Protein AF-A0A3D5VF30-F1 (afdb_monomer_lite)

Radius of gyration: 18.15 Å; chains: 1; bounding box: 42×35×54 Å

pLDDT: mean 94.74, std 5.08, range [70.25, 98.62]

Sequence (202 aa):
PMLSLDNAFSPGELRAFDQRLRRLLDTDPAYVVELKIDGLAVAVEYEDGVFVRGATRGDGRVGEDITANLRTIKAMPLRLPQPVSIRVRGEAFMPRQAFEALNQTREEQGQALFANPRNAAAGSLRQLDPKIAASRRLDLFVYTLEEAREHGRSHWQAMDWLESLGFKVNPLRRRFEDIEAIIQYIEDWRFKRQELPYATDG

Structure (mmCIF, N/CA/C/O backbone):
data_AF-A0A3D5VF30-F1
#
_entry.id   AF-A0A3D5VF30-F1
#
loop_
_atom_site.group_PDB
_atom_site.id
_atom_site.type_symbol
_atom_site.label_atom_id
_atom_site.label_alt_id
_atom_site.label_comp_id
_atom_site.label_asym_id
_atom_site.label_entity_id
_atom_site.label_seq_id
_atom_site.pdbx_PDB_ins_code
_atom_site.Cartn_x
_atom_site.Cartn_y
_atom_site.Cartn_z
_atom_site.occupancy
_atom_site.B_iso_or_equiv
_atom_site.auth_seq_id
_atom_site.auth_comp_id
_atom_site.auth_asym_id
_atom_site.auth_atom_id
_atom_site.pdbx_PDB_model_num
ATOM 1 N N . PRO A 1 1 ? 6.909 -16.479 -0.167 1.00 71.56 1 PRO A N 1
ATOM 2 C CA . PRO A 1 1 ? 7.537 -15.556 0.817 1.00 71.56 1 PRO A CA 1
ATOM 3 C C . PRO A 1 1 ? 7.246 -14.089 0.450 1.00 71.56 1 PRO A C 1
ATOM 5 O O . PRO A 1 1 ? 7.164 -13.766 -0.736 1.00 71.56 1 PRO A O 1
ATOM 8 N N . MET A 1 2 ? 7.086 -13.220 1.451 1.00 76.62 2 MET A N 1
ATOM 9 C CA . MET A 1 2 ? 7.023 -11.761 1.309 1.00 76.62 2 MET A CA 1
ATOM 10 C C . MET A 1 2 ? 8.434 -11.166 1.396 1.00 76.62 2 MET A C 1
ATOM 12 O O . MET A 1 2 ? 8.959 -10.916 2.485 1.00 76.62 2 MET A O 1
ATOM 16 N N . LEU A 1 3 ? 9.053 -10.982 0.228 1.00 82.81 3 LEU A N 1
ATOM 17 C CA . LEU A 1 3 ? 10.407 -10.445 0.085 1.00 82.81 3 LEU A CA 1
ATOM 18 C C . LEU A 1 3 ? 10.445 -8.940 0.388 1.00 82.81 3 LEU A C 1
ATOM 20 O O . LEU A 1 3 ? 9.455 -8.236 0.197 1.00 82.81 3 LEU A O 1
ATOM 24 N N . SER A 1 4 ? 11.593 -8.456 0.862 1.00 84.62 4 SER A N 1
ATOM 25 C CA . SER A 1 4 ? 11.911 -7.025 0.844 1.00 84.62 4 SER A CA 1
ATOM 26 C C . SER A 1 4 ? 12.419 -6.605 -0.532 1.00 84.62 4 SER A C 1
ATOM 28 O O . SER A 1 4 ? 12.885 -7.440 -1.305 1.00 84.62 4 SER A O 1
ATOM 30 N N . LEU A 1 5 ? 12.354 -5.304 -0.802 1.00 91.06 5 LEU A N 1
ATOM 31 C CA . LEU A 1 5 ? 13.017 -4.682 -1.942 1.00 91.06 5 LEU A CA 1
ATOM 32 C C . LEU A 1 5 ? 14.441 -4.270 -1.553 1.00 91.06 5 LEU A C 1
ATOM 34 O O . LEU A 1 5 ? 14.676 -3.875 -0.408 1.00 91.06 5 LEU A O 1
ATOM 38 N N . ASP A 1 6 ? 15.361 -4.348 -2.512 1.00 93.88 6 ASP A N 1
ATOM 39 C CA . ASP A 1 6 ? 16.653 -3.671 -2.411 1.00 93.88 6 ASP A CA 1
ATOM 40 C C . ASP A 1 6 ? 16.446 -2.154 -2.509 1.00 93.88 6 ASP A C 1
ATOM 42 O O . ASP A 1 6 ? 15.510 -1.681 -3.157 1.00 93.88 6 ASP A O 1
ATOM 46 N N . ASN A 1 7 ? 17.330 -1.385 -1.873 1.00 94.94 7 ASN A N 1
ATOM 47 C CA . ASN A 1 7 ? 17.248 0.073 -1.859 1.00 94.94 7 ASN A CA 1
ATOM 48 C C . ASN A 1 7 ? 18.224 0.692 -2.865 1.00 94.94 7 ASN A C 1
ATOM 50 O O . ASN A 1 7 ? 19.313 0.163 -3.084 1.00 94.94 7 ASN A O 1
ATOM 54 N N . ALA A 1 8 ? 17.847 1.850 -3.405 1.00 95.69 8 ALA A N 1
ATOM 55 C CA . ALA A 1 8 ? 18.733 2.746 -4.135 1.00 95.69 8 ALA A CA 1
ATOM 56 C C . ALA A 1 8 ? 18.612 4.159 -3.546 1.00 95.69 8 ALA A C 1
ATOM 58 O O . ALA A 1 8 ? 17.506 4.662 -3.357 1.00 95.69 8 ALA A O 1
ATOM 59 N N . PHE A 1 9 ? 19.743 4.796 -3.258 1.00 94.38 9 PHE A N 1
ATOM 60 C CA . PHE A 1 9 ? 19.834 6.112 -2.618 1.00 94.38 9 PHE A CA 1
ATOM 61 C C . PHE A 1 9 ? 20.450 7.177 -3.527 1.00 94.38 9 PHE A C 1
ATOM 63 O O . PHE A 1 9 ? 20.598 8.330 -3.122 1.00 94.38 9 PHE A O 1
ATOM 70 N N . SER A 1 10 ? 20.829 6.810 -4.753 1.00 96.50 10 SER A N 1
ATOM 71 C CA . SER A 1 10 ? 21.374 7.748 -5.728 1.00 96.50 10 SER A CA 1
ATOM 72 C C . SER A 1 10 ? 20.907 7.449 -7.157 1.00 96.50 10 SER A C 1
ATOM 74 O O . SER A 1 10 ? 20.651 6.290 -7.501 1.00 96.50 10 SER A O 1
ATOM 76 N N . PRO A 1 11 ? 20.887 8.464 -8.043 1.00 97.25 11 PRO A N 1
ATOM 77 C CA . PRO A 1 11 ? 20.650 8.256 -9.471 1.00 97.25 11 PRO A CA 1
ATOM 78 C C . PRO A 1 11 ? 21.620 7.248 -10.106 1.00 97.25 11 PRO A C 1
ATOM 80 O O . PRO A 1 11 ? 21.251 6.514 -11.018 1.00 97.25 11 PRO A O 1
ATOM 83 N N . GLY A 1 12 ? 22.868 7.188 -9.626 1.00 98.19 12 GLY A N 1
ATOM 84 C CA . GLY A 1 12 ? 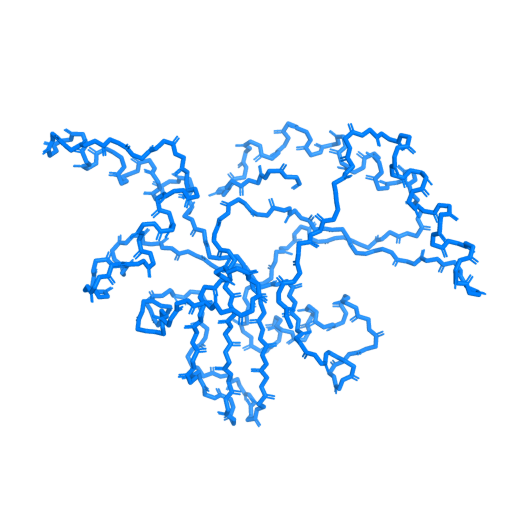23.864 6.226 -10.106 1.00 98.19 12 GLY A CA 1
ATOM 85 C C . GLY A 1 12 ? 23.475 4.774 -9.816 1.00 98.19 12 GLY A C 1
ATOM 86 O O . GLY A 1 12 ? 23.616 3.917 -10.686 1.00 98.19 12 GLY A O 1
ATOM 87 N N . GLU A 1 13 ? 22.924 4.504 -8.632 1.00 97.94 13 GLU A N 1
ATOM 88 C CA . GLU A 1 13 ? 22.439 3.170 -8.259 1.00 97.94 13 GLU A CA 1
ATOM 89 C C . GLU A 1 13 ? 21.212 2.750 -9.081 1.00 97.94 13 GLU A C 1
ATOM 91 O O . GLU A 1 13 ? 21.134 1.594 -9.502 1.00 97.94 13 GLU A O 1
ATOM 96 N N . LEU A 1 14 ? 20.304 3.686 -9.388 1.00 97.31 14 LEU A N 1
ATOM 97 C CA . LEU A 1 14 ? 19.157 3.440 -10.274 1.00 97.31 14 LEU A CA 1
ATOM 98 C C . LEU A 1 14 ? 19.591 3.126 -11.711 1.00 97.31 14 LEU A C 1
ATOM 100 O O . LEU A 1 14 ? 19.112 2.158 -12.300 1.00 97.31 14 LEU A O 1
ATOM 104 N N . ARG A 1 15 ? 20.561 3.870 -12.257 1.00 97.94 15 ARG A N 1
ATOM 105 C CA . ARG A 1 15 ? 21.154 3.554 -13.570 1.00 97.94 15 ARG A CA 1
ATOM 106 C C . ARG A 1 15 ? 21.835 2.191 -13.566 1.00 97.94 15 ARG A C 1
ATOM 108 O O . ARG A 1 15 ? 21.687 1.425 -14.512 1.00 97.94 15 ARG A O 1
ATOM 115 N N . ALA A 1 16 ? 22.558 1.857 -12.498 1.00 97.69 16 ALA A N 1
ATOM 116 C CA . ALA A 1 16 ? 23.181 0.545 -12.366 1.00 97.69 16 ALA A CA 1
ATOM 117 C C . ALA A 1 16 ? 22.134 -0.580 -12.296 1.00 97.69 16 ALA A C 1
ATOM 119 O O . ALA A 1 16 ? 22.378 -1.669 -12.813 1.00 97.69 16 ALA A O 1
ATOM 120 N N . PHE A 1 17 ? 20.980 -0.342 -11.667 1.00 96.88 17 PHE A N 1
ATOM 121 C CA . PHE A 1 17 ? 19.848 -1.269 -11.667 1.00 96.88 17 PHE A CA 1
ATOM 122 C C . PHE A 1 17 ? 19.273 -1.480 -13.077 1.00 96.88 17 PHE A C 1
ATOM 124 O O . PHE A 1 17 ? 19.190 -2.630 -13.511 1.00 96.88 17 PHE A O 1
ATOM 131 N N . ASP A 1 18 ? 18.984 -0.408 -13.822 1.00 96.94 18 ASP A N 1
ATOM 132 C CA . ASP A 1 18 ? 18.514 -0.488 -15.217 1.00 96.94 18 ASP A CA 1
ATOM 133 C C . ASP A 1 18 ? 19.517 -1.230 -16.119 1.00 96.94 18 ASP A C 1
ATOM 135 O O . ASP A 1 18 ? 19.147 -2.156 -16.842 1.00 96.94 18 ASP A O 1
ATOM 139 N N . GLN A 1 19 ? 20.814 -0.931 -15.990 1.00 96.00 19 GLN A N 1
ATOM 140 C CA . GLN A 1 19 ? 21.867 -1.630 -16.733 1.00 96.00 19 GLN A CA 1
ATOM 141 C C . GLN A 1 19 ? 21.923 -3.129 -16.422 1.00 96.00 19 GLN A C 1
ATOM 143 O O . GLN A 1 19 ? 22.185 -3.929 -17.321 1.00 96.00 19 GLN A O 1
ATOM 148 N N . ARG A 1 20 ? 21.699 -3.536 -15.162 1.00 96.06 20 ARG A N 1
ATOM 149 C CA . ARG A 1 20 ? 21.617 -4.963 -14.811 1.00 96.06 20 ARG A CA 1
ATOM 150 C C . ARG A 1 20 ? 20.414 -5.617 -15.482 1.00 96.06 20 ARG A C 1
ATOM 152 O O . ARG A 1 20 ? 20.574 -6.695 -16.041 1.00 96.06 20 ARG A O 1
ATOM 159 N N . LEU A 1 21 ? 19.249 -4.970 -15.472 1.00 95.44 21 LEU A N 1
ATOM 160 C CA . LEU A 1 21 ? 18.045 -5.505 -16.111 1.00 95.44 21 LEU A CA 1
ATOM 161 C C . LEU A 1 21 ? 18.208 -5.654 -17.623 1.00 95.44 21 LEU A C 1
ATOM 163 O O . LEU A 1 21 ? 17.938 -6.730 -18.144 1.00 95.44 21 LEU A O 1
ATOM 167 N N . ARG A 1 22 ? 18.736 -4.642 -18.319 1.00 94.44 22 ARG A N 1
ATOM 168 C CA . ARG A 1 22 ? 18.977 -4.702 -19.774 1.00 94.44 22 ARG A CA 1
ATOM 169 C C . ARG A 1 22 ? 19.960 -5.795 -20.198 1.00 94.44 22 ARG A C 1
ATOM 171 O O . ARG A 1 22 ? 19.922 -6.234 -21.335 1.00 94.44 22 ARG A O 1
ATOM 178 N N . ARG A 1 23 ? 20.856 -6.233 -19.307 1.00 94.88 23 ARG A N 1
ATOM 179 C CA . ARG A 1 23 ? 21.754 -7.376 -19.566 1.00 94.88 23 ARG A CA 1
ATOM 180 C C . ARG A 1 23 ? 21.086 -8.729 -19.334 1.00 94.88 23 ARG A C 1
ATOM 182 O O . ARG A 1 23 ? 21.560 -9.725 -19.864 1.00 94.88 23 ARG A O 1
ATOM 189 N N . LEU A 1 24 ? 20.064 -8.772 -18.480 1.00 95.69 24 LEU A N 1
ATOM 190 C CA . LEU A 1 24 ? 19.344 -9.992 -18.106 1.00 95.69 24 LEU A CA 1
ATOM 191 C C . LEU A 1 24 ? 18.120 -10.250 -18.988 1.00 95.69 24 LEU A C 1
ATOM 193 O O . LEU A 1 24 ? 17.640 -11.379 -19.037 1.00 95.69 24 LEU A O 1
ATOM 197 N N . LEU A 1 25 ? 17.590 -9.207 -19.623 1.00 93.38 25 LEU A N 1
ATOM 198 C CA . LEU A 1 25 ? 16.411 -9.259 -20.473 1.00 93.38 25 LEU A CA 1
ATOM 199 C C . LEU A 1 25 ? 16.820 -9.166 -21.942 1.00 93.38 25 LEU A C 1
ATOM 201 O O . LEU A 1 25 ? 17.646 -8.337 -22.306 1.00 93.38 25 LEU A O 1
ATOM 205 N N . ASP A 1 26 ? 16.161 -9.947 -22.794 1.00 90.81 26 ASP A N 1
ATOM 206 C CA . ASP A 1 26 ? 16.323 -9.874 -24.255 1.00 90.81 26 ASP A CA 1
ATOM 207 C C . ASP A 1 26 ? 15.567 -8.684 -24.885 1.00 90.81 26 ASP A C 1
ATOM 209 O O . ASP A 1 26 ? 15.537 -8.519 -26.104 1.00 90.81 26 ASP A O 1
ATOM 213 N N . THR A 1 27 ? 14.907 -7.867 -24.060 1.00 91.12 27 THR A N 1
ATOM 214 C CA . THR A 1 27 ? 14.072 -6.732 -24.465 1.00 91.12 27 THR A CA 1
ATOM 215 C C . THR A 1 27 ? 14.305 -5.541 -23.549 1.00 91.12 27 THR A C 1
ATOM 217 O O . THR A 1 27 ? 14.628 -5.718 -22.372 1.00 91.12 27 THR A O 1
ATOM 220 N N . ASP A 1 28 ? 14.028 -4.335 -24.043 1.00 91.69 28 ASP A N 1
ATOM 221 C CA . ASP A 1 28 ? 14.062 -3.146 -23.198 1.00 91.69 28 ASP A CA 1
ATOM 222 C C . ASP A 1 28 ? 13.006 -3.223 -22.078 1.00 91.69 28 ASP A C 1
ATOM 224 O O . ASP A 1 28 ? 11.840 -3.550 -22.336 1.00 91.69 28 ASP A O 1
ATOM 228 N N . PRO A 1 29 ? 13.395 -2.960 -20.818 1.00 93.94 29 PRO A N 1
ATOM 229 C CA . PRO A 1 29 ? 12.473 -3.008 -19.697 1.00 93.94 29 PRO A CA 1
ATOM 230 C C . PRO A 1 29 ? 11.504 -1.823 -19.728 1.00 93.94 29 PRO A C 1
ATOM 232 O O . PRO A 1 29 ? 11.891 -0.680 -19.952 1.00 93.94 29 PRO A O 1
ATOM 235 N N . ALA A 1 30 ? 10.244 -2.101 -19.399 1.00 94.94 30 ALA A N 1
ATOM 236 C CA . ALA A 1 30 ? 9.277 -1.086 -19.005 1.00 94.94 30 ALA A CA 1
ATOM 237 C C . ALA A 1 30 ? 9.054 -1.158 -17.492 1.00 94.94 30 ALA A C 1
ATOM 239 O O . ALA A 1 30 ? 8.967 -2.241 -16.909 1.00 94.94 30 ALA A O 1
ATOM 240 N N . TYR A 1 31 ? 8.899 0.001 -16.869 1.00 97.31 31 TYR A N 1
ATOM 241 C CA . TYR A 1 31 ? 8.800 0.159 -15.428 1.00 97.31 31 TYR A CA 1
ATOM 242 C C . TYR A 1 31 ? 7.423 0.672 -15.037 1.00 97.31 31 TYR A C 1
ATOM 244 O O . TYR A 1 31 ? 6.857 1.537 -15.704 1.00 97.31 31 TYR A O 1
ATOM 252 N N . VAL A 1 32 ? 6.899 0.166 -13.924 1.00 97.31 32 VAL A N 1
ATOM 253 C CA . VAL A 1 32 ? 5.820 0.823 -13.185 1.00 97.31 32 VAL A CA 1
ATOM 254 C C . VAL A 1 32 ? 6.435 1.353 -11.902 1.00 97.31 32 VAL A C 1
ATOM 256 O O . VAL A 1 32 ? 7.061 0.597 -11.164 1.00 97.31 32 VAL A O 1
ATOM 259 N N . VAL A 1 33 ? 6.300 2.654 -11.677 1.00 97.56 33 VAL A N 1
ATOM 260 C CA . VAL A 1 33 ? 6.833 3.340 -10.501 1.00 97.56 33 VAL A CA 1
ATOM 261 C C . VAL A 1 33 ? 5.667 3.771 -9.631 1.00 97.56 33 VAL A C 1
ATOM 263 O O . VAL A 1 33 ? 4.715 4.395 -10.107 1.00 97.56 33 VAL A O 1
ATOM 266 N N . GLU A 1 34 ? 5.761 3.431 -8.353 1.00 97.50 34 GLU A N 1
ATOM 267 C CA . GLU A 1 34 ? 4.755 3.668 -7.326 1.00 97.50 34 GLU A CA 1
ATOM 268 C C . GLU A 1 34 ? 5.408 4.310 -6.109 1.00 97.50 34 GLU A C 1
ATOM 270 O O . GLU A 1 34 ? 6.594 4.105 -5.858 1.00 97.50 34 GLU A O 1
ATOM 275 N N . LEU A 1 35 ? 4.623 5.066 -5.342 1.00 96.88 35 LEU A N 1
ATOM 276 C CA . LEU A 1 35 ? 5.082 5.579 -4.058 1.00 96.88 35 LEU A CA 1
ATOM 277 C C . LEU A 1 35 ? 5.184 4.438 -3.051 1.00 96.88 35 LEU A C 1
ATOM 279 O O . LEU A 1 35 ? 4.237 3.667 -2.865 1.00 96.88 35 LEU A O 1
ATOM 283 N N . LYS A 1 36 ? 6.305 4.382 -2.342 1.00 96.56 36 LYS A N 1
ATOM 284 C CA . LYS A 1 36 ? 6.520 3.445 -1.252 1.00 96.56 36 LYS A CA 1
ATOM 285 C C . LYS A 1 36 ? 5.814 3.971 -0.004 1.00 96.56 36 LYS A C 1
ATOM 287 O O . LYS A 1 36 ? 6.270 4.905 0.654 1.00 96.56 36 LYS A O 1
ATOM 292 N N . ILE A 1 37 ? 4.646 3.404 0.282 1.00 97.31 37 ILE A N 1
ATOM 293 C CA . ILE A 1 37 ? 3.802 3.809 1.411 1.00 97.31 37 ILE A CA 1
ATOM 294 C C . ILE A 1 37 ? 4.474 3.412 2.729 1.00 97.31 37 ILE A C 1
ATOM 296 O O . ILE A 1 37 ? 4.929 2.280 2.887 1.00 97.31 37 ILE A O 1
ATOM 300 N N . ASP A 1 38 ? 4.513 4.338 3.687 1.00 95.56 38 ASP A N 1
ATOM 301 C CA . ASP A 1 38 ? 5.075 4.092 5.016 1.00 95.56 38 ASP A CA 1
ATOM 302 C C . ASP A 1 38 ? 3.977 3.587 5.962 1.00 95.56 38 ASP A C 1
ATOM 304 O O . ASP A 1 38 ? 3.248 4.359 6.595 1.00 95.56 38 ASP A O 1
ATOM 308 N N . GLY A 1 39 ? 3.821 2.265 6.018 1.00 96.19 39 GLY A N 1
ATOM 309 C CA . GLY A 1 39 ? 2.796 1.605 6.817 1.00 96.19 39 GLY A CA 1
ATOM 310 C C . GLY A 1 39 ? 3.207 0.214 7.294 1.00 96.19 39 GLY A C 1
ATOM 311 O O . GLY A 1 39 ? 4.361 -0.037 7.661 1.00 96.19 39 GLY A O 1
ATOM 312 N N . LEU A 1 40 ? 2.220 -0.677 7.372 1.00 96.50 40 LEU A N 1
ATOM 313 C CA . LEU A 1 40 ? 2.416 -2.088 7.662 1.00 96.50 40 LEU A CA 1
ATOM 314 C C . LEU A 1 40 ? 2.039 -2.925 6.439 1.00 96.50 40 LEU A C 1
ATOM 316 O O . LEU A 1 40 ? 0.869 -2.985 6.060 1.00 96.50 40 LEU A O 1
ATOM 320 N N . ALA A 1 41 ? 3.023 -3.626 5.883 1.00 96.88 41 ALA A N 1
ATOM 321 C CA . ALA A 1 41 ? 2.797 -4.602 4.830 1.00 96.88 41 ALA A CA 1
ATOM 322 C C . ALA A 1 41 ? 1.867 -5.730 5.308 1.00 96.88 41 ALA A C 1
ATOM 324 O O . ALA A 1 41 ? 2.118 -6.380 6.335 1.00 96.88 41 ALA A O 1
ATOM 325 N N . VAL A 1 42 ? 0.821 -5.978 4.525 1.00 97.38 42 VAL A N 1
ATOM 326 C CA . VAL A 1 42 ? -0.200 -6.998 4.774 1.00 97.38 42 VAL A CA 1
ATOM 327 C C . VAL A 1 42 ? -0.418 -7.864 3.539 1.00 97.38 42 VAL A C 1
ATOM 329 O O . VAL A 1 42 ? -0.249 -7.414 2.405 1.00 97.38 42 VAL A O 1
ATOM 332 N N . ALA A 1 43 ? -0.815 -9.110 3.769 1.00 97.12 43 ALA A N 1
ATOM 333 C CA . ALA A 1 43 ? -1.329 -10.014 2.750 1.00 97.12 43 ALA A CA 1
ATOM 334 C C . ALA A 1 43 ? -2.794 -10.324 3.062 1.00 97.12 43 ALA A C 1
ATOM 336 O O . ALA A 1 43 ? -3.140 -10.567 4.218 1.00 97.12 43 ALA A O 1
ATOM 337 N N . VAL A 1 44 ? -3.646 -10.310 2.043 1.00 97.69 44 VAL A N 1
ATOM 338 C CA . VAL A 1 44 ? -5.074 -10.623 2.134 1.00 97.69 44 VAL A CA 1
ATOM 339 C C . VAL A 1 44 ? -5.425 -11.704 1.126 1.00 97.69 44 VAL A C 1
ATOM 341 O O . VAL A 1 44 ? -4.955 -11.686 -0.009 1.00 97.69 44 VAL A O 1
ATOM 344 N N . GLU A 1 45 ? -6.247 -12.649 1.551 1.00 97.88 45 GLU A N 1
ATOM 345 C CA . GLU A 1 45 ? -6.641 -13.817 0.779 1.00 97.88 45 GLU A CA 1
ATOM 346 C C . GLU A 1 45 ? -8.157 -13.863 0.638 1.00 97.88 45 GLU A C 1
ATOM 348 O O . GLU A 1 45 ? -8.909 -13.618 1.592 1.00 97.88 45 GLU A O 1
ATOM 353 N N . TYR A 1 46 ? -8.576 -14.175 -0.581 1.00 98.06 46 TYR A N 1
ATOM 354 C CA . TYR A 1 46 ? -9.960 -14.335 -0.975 1.00 98.06 46 TYR A CA 1
ATOM 355 C C . TYR A 1 46 ? -10.153 -15.737 -1.532 1.00 98.06 46 TYR A C 1
ATOM 357 O O . TYR A 1 46 ? -9.310 -16.216 -2.289 1.00 98.06 46 TYR A O 1
ATOM 365 N N . GLU A 1 47 ? -11.279 -16.350 -1.190 1.00 97.94 47 GLU A N 1
ATOM 366 C CA . GLU A 1 47 ? -11.751 -17.610 -1.764 1.00 97.94 47 GLU A CA 1
ATOM 367 C C . GLU A 1 47 ? -13.152 -17.379 -2.324 1.00 97.94 47 GLU A C 1
ATOM 369 O O . GLU A 1 47 ? -14.012 -16.831 -1.631 1.00 97.94 47 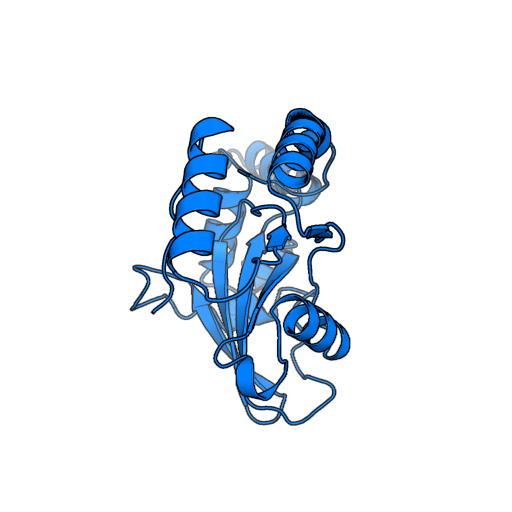GLU A O 1
ATOM 374 N N . ASP A 1 48 ? -13.364 -17.719 -3.597 1.00 97.25 48 ASP A N 1
ATOM 375 C CA . ASP A 1 48 ? -14.622 -17.487 -4.321 1.00 97.25 48 ASP A CA 1
ATOM 376 C C . ASP A 1 48 ? -15.152 -16.050 -4.150 1.00 97.25 48 ASP A C 1
ATOM 378 O O . ASP A 1 48 ? -16.347 -15.786 -3.978 1.00 97.25 48 ASP A O 1
ATOM 382 N N . GLY A 1 49 ? -14.227 -15.085 -4.179 1.00 97.56 49 GLY A N 1
ATOM 383 C CA . GLY A 1 49 ? -14.505 -13.664 -4.015 1.00 97.56 49 GLY A CA 1
ATOM 384 C C . GLY A 1 49 ? -14.795 -13.221 -2.580 1.00 97.56 49 GLY A C 1
ATOM 385 O O . GLY A 1 49 ? -15.142 -12.062 -2.382 1.00 97.56 49 GLY A O 1
ATOM 386 N N . VAL A 1 50 ? -14.671 -14.072 -1.561 1.00 98.50 50 VAL A N 1
ATOM 387 C CA . VAL A 1 50 ? -14.933 -13.722 -0.154 1.00 98.50 50 VAL A CA 1
ATOM 388 C C . VAL A 1 50 ? -13.626 -13.578 0.611 1.00 98.50 50 VAL A C 1
ATOM 390 O O . VAL A 1 50 ? -12.777 -14.457 0.551 1.00 98.50 50 VAL A O 1
ATOM 393 N N . PHE A 1 51 ? -13.472 -12.492 1.374 1.00 98.56 51 PHE A N 1
ATOM 394 C CA . PHE A 1 51 ? -12.305 -12.308 2.238 1.00 98.56 51 PHE A CA 1
ATOM 395 C C . PHE A 1 51 ? -12.277 -13.363 3.354 1.00 98.56 51 PHE A C 1
ATOM 397 O O . PHE A 1 51 ? -13.156 -13.368 4.232 1.00 98.56 51 PHE A O 1
ATOM 404 N N . VAL A 1 52 ? -11.252 -14.219 3.346 1.00 98.38 52 VAL A N 1
ATOM 405 C CA . VAL A 1 52 ? -11.116 -15.337 4.293 1.00 98.38 52 VAL A CA 1
ATOM 406 C C . VAL A 1 52 ? -10.017 -15.120 5.322 1.00 98.38 52 VAL A C 1
ATOM 408 O O . VAL A 1 52 ? -10.222 -15.441 6.492 1.00 98.38 52 VAL A O 1
ATOM 411 N N . ARG A 1 53 ? -8.881 -14.536 4.927 1.00 98.19 53 ARG A N 1
ATOM 412 C CA . ARG A 1 53 ? -7.704 -14.430 5.794 1.00 98.19 53 ARG A CA 1
ATOM 413 C C . ARG A 1 53 ? -6.880 -13.199 5.473 1.00 98.19 53 ARG A C 1
ATOM 415 O O . ARG A 1 53 ? -6.685 -12.863 4.309 1.00 98.19 53 ARG A O 1
ATOM 422 N N . GLY A 1 54 ? -6.340 -12.558 6.502 1.00 97.75 54 GLY A N 1
ATOM 423 C CA . GLY A 1 54 ? -5.341 -11.518 6.330 1.00 97.75 54 GLY A CA 1
ATOM 424 C C . GLY A 1 54 ? -4.261 -11.571 7.400 1.00 97.75 54 GLY A C 1
ATOM 425 O O . GLY A 1 54 ? -4.539 -11.837 8.568 1.00 97.75 54 GLY A O 1
ATOM 426 N N . ALA A 1 55 ? -3.022 -11.325 6.990 1.00 97.44 55 ALA A N 1
ATOM 427 C CA . ALA A 1 55 ? -1.853 -11.471 7.842 1.00 97.44 55 ALA A CA 1
ATOM 428 C C . ALA A 1 55 ? -0.867 -10.312 7.677 1.00 97.44 55 ALA A C 1
ATOM 430 O O . ALA A 1 55 ? -0.783 -9.687 6.616 1.00 97.44 55 ALA A O 1
ATOM 431 N N . THR A 1 56 ? -0.094 -10.042 8.728 1.00 96.44 56 THR A N 1
ATOM 432 C CA . THR A 1 56 ? 1.075 -9.157 8.639 1.00 96.44 56 THR A CA 1
ATOM 433 C C . THR A 1 56 ? 2.207 -9.843 7.874 1.00 96.44 56 THR A C 1
ATOM 435 O O . THR A 1 56 ? 2.236 -11.064 7.740 1.00 96.44 56 THR A O 1
ATOM 438 N N . ARG A 1 57 ? 3.192 -9.074 7.399 1.00 92.25 57 ARG A N 1
ATOM 439 C CA . ARG A 1 57 ? 4.401 -9.651 6.786 1.00 92.25 57 ARG A CA 1
ATOM 440 C C . ARG A 1 57 ? 5.215 -10.543 7.739 1.00 92.25 57 ARG A C 1
ATOM 442 O O . ARG A 1 57 ? 5.822 -11.509 7.279 1.00 92.25 57 ARG A O 1
ATOM 449 N N . GLY A 1 58 ? 5.294 -10.178 9.022 1.00 90.00 58 GLY A N 1
ATOM 450 C CA . GLY A 1 58 ? 6.199 -10.804 9.994 1.00 90.00 58 GLY A CA 1
ATOM 451 C C . GLY A 1 58 ? 7.652 -10.851 9.505 1.00 90.00 58 GLY A C 1
ATOM 452 O O . GLY A 1 58 ? 8.201 -9.823 9.106 1.00 90.00 58 GLY A O 1
ATOM 453 N N . ASP A 1 59 ? 8.262 -12.038 9.500 1.00 86.19 59 ASP A N 1
ATOM 454 C CA . ASP A 1 59 ? 9.633 -12.267 9.006 1.00 86.19 59 ASP A CA 1
ATOM 455 C C . ASP A 1 59 ? 9.716 -12.499 7.477 1.00 86.19 59 ASP A C 1
ATOM 457 O O . ASP A 1 59 ? 10.780 -12.788 6.926 1.00 86.19 59 ASP A O 1
ATOM 461 N N . GLY A 1 60 ? 8.590 -12.364 6.769 1.00 84.44 60 GLY A N 1
ATOM 462 C CA . GLY A 1 60 ? 8.459 -12.646 5.339 1.00 84.44 60 GLY A CA 1
ATOM 463 C C . GLY A 1 60 ? 8.080 -14.097 5.014 1.00 84.44 60 GLY A C 1
ATOM 464 O O . GLY A 1 60 ? 7.808 -14.410 3.850 1.00 84.44 60 GLY A O 1
ATOM 465 N N . ARG A 1 61 ? 8.032 -14.988 6.008 1.00 85.12 61 ARG A N 1
ATOM 466 C CA . ARG A 1 61 ? 7.532 -16.367 5.894 1.00 85.12 61 ARG A CA 1
ATOM 467 C C . ARG A 1 61 ? 6.344 -16.609 6.818 1.00 85.12 61 ARG A C 1
ATOM 469 O O . ARG A 1 61 ? 5.355 -17.178 6.369 1.00 85.12 61 ARG A O 1
ATOM 476 N N . VAL A 1 62 ? 6.444 -16.169 8.067 1.00 87.25 62 VAL A N 1
ATOM 477 C CA . VAL A 1 62 ? 5.419 -16.304 9.099 1.00 87.25 62 VAL A CA 1
ATOM 478 C C . VAL A 1 62 ? 5.021 -14.914 9.578 1.00 87.25 62 VAL A C 1
ATOM 480 O O . VAL A 1 62 ? 5.849 -14.142 10.061 1.00 87.25 62 VAL A O 1
ATOM 483 N N . GLY A 1 63 ? 3.735 -14.614 9.416 1.00 93.19 63 GLY A N 1
ATOM 484 C CA . GLY A 1 63 ? 3.083 -13.396 9.881 1.00 93.19 63 GLY A CA 1
ATOM 485 C C . GLY A 1 63 ? 2.101 -13.660 11.017 1.00 93.19 63 GLY A C 1
ATOM 486 O O . GLY A 1 63 ? 1.859 -14.802 11.402 1.00 93.19 63 GLY A O 1
ATOM 487 N N . GLU A 1 64 ? 1.512 -12.588 11.533 1.00 95.88 64 GLU A N 1
ATOM 488 C CA . GLU A 1 64 ? 0.428 -12.651 12.516 1.00 95.88 64 GLU A CA 1
ATOM 489 C C . GLU A 1 64 ? -0.917 -12.621 11.791 1.00 95.88 64 GLU A C 1
ATOM 491 O O . GLU A 1 64 ? -1.101 -11.795 10.894 1.00 95.88 64 GLU A O 1
ATOM 496 N N . ASP A 1 65 ? -1.861 -13.473 12.193 1.00 97.50 65 ASP A N 1
ATOM 497 C CA . ASP A 1 65 ? -3.242 -13.383 11.720 1.00 97.50 65 ASP A CA 1
ATOM 498 C C . ASP A 1 65 ? -3.902 -12.128 12.306 1.00 97.50 65 ASP A C 1
ATOM 500 O O . ASP A 1 65 ? -4.047 -11.980 13.521 1.00 97.50 65 ASP A O 1
ATOM 504 N N . ILE A 1 66 ? -4.288 -11.215 11.421 1.00 97.62 66 ILE A N 1
ATOM 505 C CA . ILE A 1 66 ? -4.959 -9.955 11.749 1.00 97.62 66 ILE A CA 1
ATOM 506 C C . ILE A 1 66 ? -6.275 -9.825 10.976 1.00 97.62 66 ILE A C 1
ATOM 508 O O . ILE A 1 66 ? -6.753 -8.716 10.725 1.00 97.62 66 ILE A O 1
ATOM 512 N N . THR A 1 67 ? -6.885 -10.956 10.606 1.00 98.12 67 THR A N 1
ATOM 513 C CA . THR A 1 67 ? -8.103 -11.021 9.787 1.00 98.12 67 THR A CA 1
ATOM 514 C C . THR A 1 67 ? -9.219 -10.165 10.382 1.00 98.12 67 THR A C 1
ATOM 516 O O . THR A 1 67 ? -9.830 -9.366 9.673 1.00 98.12 67 THR A O 1
ATOM 519 N N . ALA A 1 68 ? -9.459 -10.268 11.693 1.00 97.88 68 ALA A N 1
ATOM 520 C CA . ALA A 1 68 ? -10.504 -9.504 12.374 1.00 97.88 68 ALA A CA 1
ATOM 521 C C . ALA A 1 68 ? -10.272 -7.985 12.297 1.00 97.88 68 ALA A C 1
ATOM 523 O O . ALA A 1 68 ? -11.218 -7.233 12.075 1.00 97.88 68 ALA A O 1
ATOM 524 N N . ASN A 1 69 ? -9.019 -7.541 12.416 1.00 98.00 69 ASN A N 1
ATOM 525 C CA . ASN A 1 69 ? -8.663 -6.123 12.370 1.00 98.00 69 ASN A CA 1
ATOM 526 C C . ASN A 1 69 ? -8.718 -5.579 10.943 1.00 98.00 69 ASN A C 1
ATOM 528 O O . ASN A 1 69 ? -9.239 -4.487 10.724 1.00 98.00 69 ASN A O 1
ATOM 532 N N . LEU A 1 70 ? -8.273 -6.358 9.956 1.00 97.88 70 LEU A N 1
ATOM 533 C CA . LEU A 1 70 ? -8.369 -5.987 8.546 1.00 97.88 70 LEU A CA 1
ATOM 534 C C . LEU A 1 70 ? -9.821 -5.819 8.091 1.00 97.88 70 LEU A C 1
ATOM 536 O O . LEU A 1 70 ? -10.104 -4.872 7.362 1.00 97.88 70 LEU A O 1
ATOM 540 N N . ARG A 1 71 ? -10.766 -6.634 8.597 1.00 97.62 71 ARG A N 1
ATOM 541 C CA . ARG A 1 71 ? -12.213 -6.467 8.319 1.00 97.62 71 ARG A CA 1
ATOM 542 C C . ARG A 1 71 ? -12.752 -5.083 8.688 1.00 97.62 71 ARG A C 1
ATOM 544 O O . ARG A 1 71 ? -13.815 -4.702 8.208 1.00 97.62 71 ARG A O 1
ATOM 551 N N . THR A 1 72 ? -12.052 -4.348 9.550 1.00 97.38 72 THR A N 1
ATOM 552 C CA . THR A 1 72 ? -12.468 -3.012 9.994 1.00 97.38 72 THR A CA 1
ATOM 553 C C . THR A 1 72 ? -12.001 -1.888 9.068 1.00 97.38 72 THR A C 1
ATOM 555 O O . THR A 1 72 ? -12.515 -0.770 9.159 1.00 97.38 72 THR A O 1
ATOM 558 N N . ILE A 1 73 ? -11.066 -2.168 8.152 1.00 97.75 73 ILE A N 1
ATOM 559 C CA . ILE A 1 73 ? -10.588 -1.197 7.168 1.00 97.75 73 ILE A CA 1
ATOM 560 C C . ILE A 1 73 ? -11.640 -1.038 6.075 1.00 97.75 73 ILE A C 1
ATOM 562 O O . ILE A 1 73 ? -11.850 -1.930 5.259 1.00 97.75 73 ILE A O 1
ATOM 566 N N . LYS A 1 74 ? -12.265 0.141 6.008 1.00 96.25 74 LYS A N 1
ATOM 567 C CA . LYS A 1 74 ? -13.337 0.432 5.039 1.00 96.25 74 LYS A CA 1
ATOM 568 C C . LYS A 1 74 ? -12.909 0.286 3.577 1.00 96.25 74 LYS A C 1
ATOM 570 O O . LYS A 1 74 ? -13.739 -0.052 2.743 1.00 96.25 74 LYS A O 1
ATOM 575 N N . ALA A 1 75 ? -11.644 0.572 3.272 1.00 95.75 75 ALA A N 1
ATOM 576 C CA . ALA A 1 75 ? -11.092 0.464 1.923 1.00 95.75 75 ALA A CA 1
ATOM 577 C C . ALA A 1 75 ? -10.864 -0.989 1.467 1.00 95.75 75 ALA A C 1
ATOM 579 O O . ALA A 1 75 ? -10.588 -1.217 0.293 1.00 95.75 75 ALA A O 1
ATOM 580 N N . MET A 1 76 ? -10.957 -1.968 2.374 1.00 96.81 76 MET A N 1
ATOM 581 C CA . MET A 1 76 ? -10.791 -3.376 2.039 1.00 96.81 76 MET A CA 1
ATOM 582 C C . MET A 1 76 ? -12.151 -3.997 1.677 1.00 96.81 76 MET A C 1
ATOM 584 O O . MET A 1 76 ? -13.043 -4.042 2.531 1.00 96.81 76 MET A O 1
ATOM 588 N N . PRO A 1 77 ? -12.340 -4.506 0.447 1.00 97.62 77 PRO A N 1
ATOM 589 C CA . PRO A 1 77 ? -13.587 -5.162 0.075 1.00 97.62 77 PRO A CA 1
ATOM 590 C C . PRO A 1 77 ? -13.748 -6.477 0.850 1.00 97.62 77 PRO A C 1
ATOM 592 O O . PRO A 1 77 ? -12.875 -7.326 0.833 1.00 97.62 77 PRO A O 1
ATOM 595 N N . LEU A 1 78 ? -14.879 -6.702 1.523 1.00 98.12 78 LEU A N 1
ATOM 596 C CA . LEU A 1 78 ? -15.128 -8.002 2.178 1.00 98.12 78 LEU A CA 1
ATOM 597 C C . LEU A 1 78 ? -15.611 -9.078 1.195 1.00 98.12 78 LEU A C 1
ATOM 599 O O . LEU A 1 78 ? -15.520 -10.274 1.480 1.00 98.12 78 LEU A O 1
ATOM 603 N N . ARG A 1 79 ? -16.143 -8.640 0.051 1.00 98.50 79 ARG A N 1
ATOM 604 C CA . ARG A 1 79 ? -16.577 -9.471 -1.067 1.00 98.50 79 ARG A CA 1
ATOM 605 C C . ARG A 1 79 ? -16.221 -8.764 -2.373 1.00 98.50 79 ARG A C 1
ATOM 607 O O . ARG A 1 79 ? -16.539 -7.588 -2.535 1.00 98.50 79 ARG A O 1
ATOM 614 N N . LEU A 1 80 ? -15.575 -9.486 -3.276 1.00 98.25 80 LEU A N 1
ATOM 615 C CA . LEU A 1 80 ? -15.225 -9.047 -4.619 1.00 98.25 80 LEU A CA 1
ATOM 616 C C . LEU A 1 80 ? -16.441 -9.185 -5.550 1.00 98.25 80 LEU A C 1
ATOM 618 O O . LEU A 1 80 ? -17.310 -10.029 -5.311 1.00 98.25 80 LEU A O 1
ATOM 622 N N . PRO A 1 81 ? -16.516 -8.396 -6.635 1.00 97.75 81 PRO A N 1
ATOM 623 C CA . PRO A 1 81 ? -17.608 -8.490 -7.605 1.00 97.75 81 PRO A CA 1
ATOM 624 C C . PRO A 1 81 ? -17.581 -9.787 -8.432 1.00 97.75 81 PRO A C 1
ATOM 626 O O . PRO A 1 81 ? -18.553 -10.092 -9.118 1.00 97.75 81 PRO A O 1
ATOM 629 N N . GLN A 1 82 ? -16.483 -10.545 -8.380 1.00 95.19 82 GLN A N 1
ATOM 630 C CA . GLN A 1 82 ? -16.287 -11.801 -9.102 1.00 95.19 82 GLN A CA 1
ATOM 631 C C . GLN A 1 82 ? -15.872 -12.908 -8.120 1.00 95.19 82 GLN A C 1
ATOM 633 O O . GLN A 1 82 ? -15.150 -12.613 -7.163 1.00 95.19 82 GLN A O 1
ATOM 638 N N . PRO A 1 83 ? -16.281 -14.172 -8.344 1.00 96.06 83 PRO A N 1
ATOM 639 C CA . PRO A 1 83 ? -15.931 -15.296 -7.481 1.00 96.06 83 PRO A CA 1
ATOM 640 C C . PRO A 1 83 ? -14.516 -15.804 -7.799 1.00 96.06 83 PRO A C 1
ATOM 642 O O . PRO A 1 83 ? -14.335 -16.902 -8.311 1.00 96.06 83 PRO A O 1
ATOM 645 N N . VAL A 1 84 ? -13.509 -14.964 -7.558 1.00 94.81 84 VAL A N 1
ATOM 646 C CA . VAL A 1 84 ? -12.097 -15.291 -7.794 1.00 94.81 84 VAL A CA 1
ATOM 647 C C . VAL A 1 84 ? -11.388 -15.593 -6.481 1.00 94.81 84 VAL A C 1
ATOM 649 O O . VAL A 1 84 ? -11.637 -14.937 -5.466 1.00 94.81 84 VAL A O 1
ATOM 652 N N . SER A 1 85 ? -10.486 -16.569 -6.516 1.00 95.88 85 SER A N 1
ATOM 653 C CA . SER A 1 85 ? -9.639 -16.933 -5.383 1.00 95.88 85 SER A CA 1
ATOM 654 C C . SER A 1 85 ? -8.246 -16.367 -5.608 1.00 95.88 85 SER A C 1
ATOM 656 O O . SER A 1 85 ? -7.551 -16.793 -6.524 1.00 95.88 85 SER A O 1
ATOM 658 N N . ILE A 1 86 ? -7.863 -15.368 -4.813 1.00 96.12 86 ILE A N 1
ATOM 659 C CA . ILE A 1 86 ? -6.628 -14.602 -5.016 1.00 96.12 86 ILE A CA 1
ATOM 660 C C . ILE A 1 86 ? -5.957 -14.235 -3.703 1.00 96.12 86 ILE A C 1
ATOM 662 O O . ILE A 1 86 ? -6.603 -14.086 -2.664 1.00 96.12 86 ILE A O 1
ATOM 666 N N . ARG A 1 87 ? -4.648 -13.985 -3.784 1.00 96.19 87 ARG A N 1
ATOM 667 C CA . ARG A 1 87 ? -3.873 -13.350 -2.718 1.00 96.19 87 ARG A CA 1
ATOM 668 C C . ARG A 1 87 ? -3.329 -12.017 -3.191 1.00 96.19 87 ARG A C 1
ATOM 670 O O . ARG A 1 87 ? -2.670 -11.925 -4.224 1.00 96.19 87 ARG A O 1
ATOM 677 N N . VAL A 1 88 ? -3.586 -10.985 -2.406 1.00 96.62 88 VAL A N 1
ATOM 678 C CA . VAL A 1 88 ? -3.194 -9.610 -2.702 1.00 96.62 88 VAL A CA 1
ATOM 679 C C . VAL A 1 88 ? -2.332 -9.100 -1.558 1.00 96.62 88 VAL A C 1
ATOM 681 O O . VAL A 1 88 ? -2.599 -9.385 -0.392 1.00 96.62 88 VAL A O 1
ATOM 684 N N . ARG A 1 89 ? -1.286 -8.340 -1.874 1.00 97.12 89 ARG A N 1
ATOM 685 C CA . ARG A 1 89 ? -0.472 -7.638 -0.879 1.00 97.12 89 ARG A CA 1
ATOM 686 C C . ARG A 1 89 ? -0.645 -6.141 -1.019 1.00 97.12 89 ARG A C 1
ATOM 688 O O . ARG A 1 89 ? -0.878 -5.615 -2.112 1.00 97.12 89 ARG A O 1
ATOM 695 N N . GLY A 1 90 ? -0.504 -5.470 0.108 1.00 97.50 90 GLY A N 1
ATOM 696 C CA . GLY A 1 90 ? -0.643 -4.034 0.198 1.00 97.50 90 GLY A CA 1
ATOM 697 C C . GLY A 1 90 ? 0.010 -3.469 1.443 1.00 97.50 90 GLY A C 1
ATOM 698 O O . GLY A 1 90 ? 0.581 -4.199 2.254 1.00 97.50 90 GLY A O 1
ATOM 699 N N . GLU A 1 91 ? -0.128 -2.160 1.598 1.00 98.25 91 GLU A N 1
ATOM 700 C CA . GLU A 1 91 ? 0.262 -1.434 2.796 1.00 98.25 91 GLU A CA 1
ATOM 701 C C . GLU A 1 91 ? -0.995 -0.958 3.506 1.00 98.25 91 GLU A C 1
ATOM 703 O O . GLU A 1 91 ? -1.764 -0.162 2.958 1.00 98.25 91 GLU A O 1
ATOM 708 N N . ALA A 1 92 ? -1.195 -1.418 4.736 1.00 98.19 92 ALA A N 1
ATOM 709 C CA . ALA A 1 92 ? -2.162 -0.807 5.625 1.00 98.19 92 ALA A CA 1
ATOM 710 C C . ALA A 1 92 ? -1.485 0.363 6.346 1.00 98.19 92 ALA A C 1
ATOM 712 O O . ALA A 1 92 ? -0.447 0.200 6.993 1.00 98.19 92 ALA A O 1
ATOM 713 N N . PHE A 1 93 ? -2.053 1.557 6.230 1.00 98.31 93 PHE A N 1
ATOM 714 C CA . PHE A 1 93 ? -1.439 2.784 6.727 1.00 98.31 93 PHE A CA 1
ATOM 715 C C . PHE A 1 93 ? -2.452 3.646 7.476 1.00 98.31 93 PHE A C 1
ATOM 717 O O . PHE A 1 93 ? -3.667 3.465 7.381 1.00 98.31 93 PHE A O 1
ATOM 724 N N . MET A 1 94 ? -1.934 4.598 8.248 1.00 97.94 94 MET A N 1
ATOM 725 C CA . MET A 1 94 ? -2.744 5.600 8.924 1.00 97.94 94 MET A CA 1
ATOM 726 C C . MET A 1 94 ? -2.633 6.923 8.160 1.00 97.94 94 MET A C 1
ATOM 728 O O . MET A 1 94 ? -1.524 7.454 8.049 1.00 97.94 94 MET A O 1
ATOM 732 N N . PRO A 1 95 ? -3.740 7.470 7.627 1.00 97.81 95 PRO A N 1
ATOM 733 C CA . PRO A 1 95 ? -3.736 8.804 7.035 1.00 97.81 95 PRO A CA 1
ATOM 734 C C . PRO A 1 95 ? -3.205 9.855 8.021 1.00 97.81 95 PRO A C 1
ATOM 736 O O . PRO A 1 95 ? -3.460 9.751 9.221 1.00 97.81 95 PRO A O 1
ATOM 739 N N . ARG A 1 96 ? -2.514 10.894 7.532 1.00 96.06 96 ARG A N 1
ATOM 740 C CA . ARG A 1 96 ? -1.882 11.934 8.373 1.00 96.06 96 ARG A CA 1
ATOM 741 C C . ARG A 1 96 ? -2.861 12.561 9.360 1.00 96.06 96 ARG A C 1
ATOM 743 O O . ARG A 1 96 ? -2.591 12.590 10.553 1.00 96.06 96 ARG A O 1
ATOM 750 N N . GLN A 1 97 ? -4.044 12.936 8.880 1.00 96.44 97 GLN A N 1
ATOM 751 C CA . GLN A 1 97 ? -5.090 13.514 9.722 1.00 96.44 97 GLN A CA 1
ATOM 752 C C . GLN A 1 97 ? -5.570 12.544 10.817 1.00 96.44 97 GLN A C 1
ATOM 754 O O . GLN A 1 97 ? -5.843 12.957 11.941 1.00 96.44 97 GLN A O 1
ATOM 759 N N . ALA A 1 98 ? -5.674 11.245 10.510 1.00 97.00 98 ALA A N 1
ATOM 760 C CA . ALA A 1 98 ? -6.052 10.237 11.500 1.00 97.00 98 ALA A CA 1
ATOM 761 C C . ALA A 1 98 ? -4.945 10.036 12.546 1.00 97.00 98 ALA A C 1
ATOM 763 O O . ALA A 1 98 ? -5.244 9.859 13.725 1.00 97.00 98 ALA A O 1
ATOM 764 N N . PHE A 1 99 ? -3.681 10.109 12.126 1.00 97.50 99 PHE A N 1
ATOM 765 C CA . PHE A 1 99 ? -2.521 10.047 13.012 1.00 97.50 99 PHE A CA 1
ATOM 766 C C . PHE A 1 99 ? -2.443 11.250 13.959 1.00 97.50 99 PHE A C 1
ATOM 768 O O . PHE A 1 99 ? -2.276 11.063 15.163 1.00 97.50 99 PHE A O 1
ATOM 775 N N . GLU A 1 100 ? -2.614 12.464 13.437 1.00 96.56 100 GLU A N 1
ATOM 776 C CA . GLU A 1 100 ? -2.642 13.702 14.224 1.00 96.56 100 GLU A CA 1
ATOM 777 C C . GLU A 1 100 ? -3.769 13.673 15.259 1.00 96.56 100 GLU A C 1
ATOM 779 O O . GLU A 1 100 ? -3.512 13.839 16.451 1.00 96.56 100 GLU A O 1
ATOM 784 N N . ALA A 1 101 ? -4.995 13.352 14.828 1.00 97.06 101 ALA A N 1
ATOM 785 C CA . ALA A 1 101 ? -6.141 13.224 15.726 1.00 97.06 101 ALA A CA 1
ATOM 786 C C . ALA A 1 101 ? -5.911 12.153 16.801 1.00 97.06 101 ALA A C 1
ATOM 788 O O . ALA A 1 101 ? -6.259 12.345 17.966 1.00 97.06 101 ALA A O 1
ATOM 789 N N . LEU A 1 102 ? -5.294 11.027 16.430 1.00 96.12 102 LEU A N 1
ATOM 790 C CA . LEU A 1 102 ? -4.981 9.979 17.385 1.00 96.12 102 LEU A CA 1
ATOM 791 C C . LEU A 1 102 ? -3.968 10.445 18.437 1.00 96.12 102 LEU A C 1
ATOM 793 O O . LEU A 1 102 ? -4.161 10.182 19.623 1.00 96.12 102 LEU A O 1
ATOM 797 N N . ASN A 1 103 ? -2.888 11.104 18.025 1.00 97.50 103 ASN A N 1
ATOM 798 C CA . ASN A 1 103 ? -1.897 11.609 18.969 1.00 97.50 103 ASN A CA 1
ATOM 799 C C . ASN A 1 103 ? -2.480 12.698 19.872 1.00 97.50 103 ASN A C 1
ATOM 801 O O . ASN A 1 103 ? -2.217 12.658 21.069 1.00 97.50 103 ASN A O 1
ATOM 805 N N . GLN A 1 104 ? -3.343 13.572 19.350 1.00 97.56 104 GLN A N 1
ATOM 806 C CA . GLN A 1 104 ? -4.066 14.546 20.166 1.00 97.56 104 GLN A CA 1
ATOM 807 C C . GLN A 1 104 ? -4.902 13.858 21.259 1.00 97.56 104 GLN A C 1
ATOM 809 O O . GLN A 1 104 ? -4.760 14.166 22.438 1.00 97.56 104 GLN A O 1
ATOM 814 N N . THR A 1 105 ? -5.708 12.849 20.904 1.00 95.94 105 THR A N 1
ATOM 815 C CA . THR A 1 105 ? -6.484 12.083 21.898 1.00 95.94 105 THR A CA 1
ATOM 816 C C . THR A 1 105 ? -5.587 11.396 22.935 1.00 95.94 105 THR A C 1
ATOM 818 O O . THR A 1 105 ? -5.955 11.282 24.102 1.00 95.94 105 THR A O 1
ATOM 821 N N . ARG A 1 106 ? -4.406 10.910 22.534 1.00 96.12 106 ARG A N 1
ATOM 822 C CA . ARG A 1 106 ? -3.452 10.276 23.459 1.00 96.12 106 ARG A CA 1
ATOM 823 C C . ARG A 1 106 ? -2.827 11.284 24.415 1.00 96.12 106 ARG A C 1
ATOM 825 O O . ARG A 1 106 ? -2.693 10.963 25.591 1.00 96.12 106 ARG A O 1
ATOM 832 N N . GLU A 1 107 ? -2.488 12.473 23.928 1.00 97.62 107 GLU A N 1
ATOM 833 C CA . GLU A 1 107 ? -1.973 13.579 24.738 1.00 97.62 107 GLU A CA 1
ATOM 834 C C . GLU A 1 107 ? -2.982 13.993 25.813 1.00 97.62 107 GLU A C 1
ATOM 836 O O . GLU A 1 107 ? -2.647 14.022 26.995 1.00 97.62 1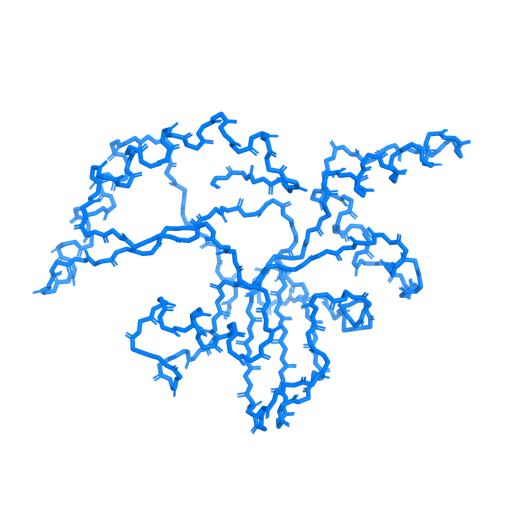07 GLU A O 1
ATOM 841 N N . GLU A 1 108 ? -4.243 14.192 25.420 1.00 97.38 108 GLU A N 1
ATOM 842 C CA . GLU A 1 108 ? -5.355 14.512 26.328 1.00 97.38 108 GLU A CA 1
ATOM 843 C C . GLU A 1 108 ? -5.562 13.432 27.408 1.00 97.38 108 GLU A C 1
ATOM 845 O O . GLU A 1 108 ? -5.999 13.723 28.520 1.00 97.38 108 GLU A O 1
ATOM 850 N N . GLN A 1 109 ? -5.215 12.179 27.101 1.00 96.44 109 GLN A N 1
ATOM 851 C CA . GLN A 1 109 ? -5.293 11.035 28.015 1.00 96.44 109 GLN A CA 1
ATOM 852 C C . GLN A 1 109 ? -3.997 10.781 28.806 1.00 96.44 109 GLN A C 1
ATOM 854 O O . GLN A 1 109 ? -3.920 9.788 29.532 1.00 96.44 109 GLN A O 1
ATOM 859 N N . GLY A 1 110 ? -2.963 11.616 28.652 1.00 97.19 110 GLY A N 1
ATOM 860 C CA . GLY A 1 110 ? -1.660 11.426 29.300 1.00 97.19 110 GLY A CA 1
ATOM 861 C C . GLY A 1 110 ? -0.905 10.173 28.835 1.00 97.19 110 GLY A C 1
ATOM 862 O O . GLY A 1 110 ? -0.070 9.638 29.563 1.00 97.19 110 GLY A O 1
ATOM 863 N N . GLN A 1 111 ? -1.214 9.663 27.642 1.00 95.69 111 GLN A N 1
ATOM 864 C CA . GLN A 1 111 ? -0.573 8.488 27.056 1.00 95.69 111 GLN A CA 1
ATOM 865 C C . GLN A 1 111 ? 0.631 8.882 26.197 1.00 95.69 111 GLN A C 1
ATOM 867 O O . GLN A 1 111 ? 0.655 9.933 25.563 1.00 95.69 111 GLN A O 1
ATOM 872 N N . ALA A 1 112 ? 1.611 7.981 26.089 1.00 95.94 112 ALA A N 1
ATOM 873 C CA . ALA A 1 112 ? 2.751 8.177 25.197 1.00 95.94 112 ALA A CA 1
ATOM 874 C C . ALA A 1 112 ? 2.301 8.309 23.731 1.00 95.94 112 ALA A C 1
ATOM 876 O O . ALA A 1 112 ? 1.558 7.459 23.229 1.00 95.94 112 ALA A O 1
ATOM 877 N N . LEU A 1 113 ? 2.776 9.340 23.035 1.00 96.62 113 LEU A N 1
ATOM 878 C CA . LEU A 1 113 ? 2.466 9.574 21.625 1.00 96.62 113 LEU A CA 1
ATOM 879 C C . LEU A 1 113 ? 3.116 8.521 20.724 1.00 96.62 113 LEU A C 1
ATOM 881 O O . LEU A 1 113 ? 4.169 7.961 21.037 1.00 96.62 113 LEU A O 1
ATOM 885 N N . PHE A 1 114 ? 2.505 8.267 19.571 1.00 95.81 114 PHE A N 1
ATOM 886 C CA . PHE A 1 114 ? 3.163 7.506 18.518 1.00 95.81 114 PHE A CA 1
ATOM 887 C C . PHE A 1 114 ? 4.202 8.376 17.814 1.00 95.81 114 PHE A C 1
ATOM 889 O O . PHE A 1 114 ? 3.910 9.502 17.416 1.00 95.81 114 PHE A O 1
ATOM 896 N N . ALA A 1 115 ? 5.395 7.818 17.606 1.00 94.81 115 ALA A N 1
ATOM 897 C CA . ALA A 1 115 ? 6.502 8.526 16.964 1.00 94.81 115 ALA A CA 1
ATOM 898 C C . ALA A 1 115 ? 6.259 8.826 15.474 1.00 94.81 115 ALA A C 1
ATOM 900 O O . ALA A 1 115 ? 6.744 9.829 14.963 1.00 94.81 115 ALA A O 1
ATOM 901 N N . ASN A 1 116 ? 5.541 7.951 14.763 1.00 94.31 116 ASN A N 1
ATOM 902 C CA . ASN A 1 116 ? 5.241 8.109 13.339 1.00 94.31 116 ASN A CA 1
ATOM 903 C C . ASN A 1 116 ? 3.956 7.344 12.939 1.00 94.31 116 ASN A C 1
ATOM 905 O O . ASN A 1 116 ? 3.519 6.453 13.684 1.00 94.31 116 ASN A O 1
ATOM 909 N N . PRO A 1 117 ? 3.352 7.663 11.773 1.00 94.06 117 PRO A N 1
ATOM 910 C CA . PRO A 1 117 ? 2.139 7.003 11.282 1.00 94.06 117 PRO A CA 1
ATOM 911 C C . PRO A 1 117 ? 2.270 5.487 11.128 1.00 94.06 117 PRO A C 1
ATOM 913 O O . PRO A 1 117 ? 1.322 4.761 11.427 1.00 94.06 117 PRO A O 1
ATOM 916 N N . ARG A 1 118 ? 3.446 4.989 10.731 1.00 95.25 118 ARG A N 1
ATOM 917 C CA . ARG A 1 118 ? 3.712 3.553 10.598 1.00 95.25 118 ARG A CA 1
ATOM 918 C C . ARG A 1 118 ? 3.570 2.802 11.919 1.00 95.25 118 ARG A C 1
ATOM 920 O O . ARG A 1 118 ? 2.887 1.781 11.973 1.00 95.25 118 ARG A O 1
ATOM 927 N N . ASN A 1 119 ? 4.153 3.319 12.997 1.00 95.06 119 ASN A N 1
ATOM 928 C CA . ASN A 1 119 ? 4.037 2.730 14.331 1.00 95.06 119 ASN A CA 1
ATOM 929 C C . ASN A 1 119 ? 2.589 2.766 14.831 1.00 95.06 119 ASN A C 1
ATOM 931 O O . ASN A 1 119 ? 2.121 1.796 15.430 1.00 95.06 119 ASN A O 1
ATOM 935 N N . ALA A 1 120 ? 1.866 3.853 14.548 1.00 95.38 120 ALA A N 1
ATOM 936 C CA . ALA A 1 120 ? 0.451 3.962 14.881 1.00 95.38 120 ALA A CA 1
ATOM 937 C C . ALA A 1 120 ? -0.399 2.940 14.109 1.00 95.38 120 ALA A C 1
ATOM 939 O O . ALA A 1 120 ? -1.237 2.267 14.711 1.00 95.38 120 ALA A O 1
ATOM 940 N N . ALA A 1 121 ? -0.160 2.766 12.806 1.00 96.25 121 ALA A N 1
ATOM 941 C CA . ALA A 1 121 ? -0.835 1.765 11.981 1.00 96.25 121 ALA A CA 1
ATOM 942 C C . ALA A 1 121 ? -0.543 0.339 12.472 1.00 96.25 121 ALA A C 1
ATOM 944 O O . ALA A 1 121 ? -1.470 -0.434 12.720 1.00 96.25 121 ALA A O 1
ATOM 945 N N . ALA A 1 122 ? 0.731 0.017 12.709 1.00 94.88 122 ALA A N 1
ATOM 946 C CA . ALA A 1 122 ? 1.147 -1.297 13.187 1.00 94.88 122 ALA A CA 1
ATOM 947 C C . ALA A 1 122 ? 0.562 -1.637 14.567 1.00 94.88 122 ALA A C 1
ATOM 949 O O . ALA A 1 122 ? 0.040 -2.732 14.766 1.00 94.88 122 ALA A O 1
ATOM 950 N N . GLY A 1 123 ? 0.596 -0.690 15.510 1.00 94.38 123 GLY A N 1
ATOM 951 C CA . GLY A 1 123 ? -0.013 -0.865 16.830 1.00 94.38 123 GLY A CA 1
ATOM 952 C C . GLY A 1 123 ? -1.537 -0.999 16.773 1.00 94.38 123 GLY A C 1
ATOM 953 O O . GLY A 1 123 ? -2.120 -1.731 17.571 1.00 94.38 123 GLY A O 1
ATOM 954 N N . SER A 1 124 ? -2.182 -0.335 15.811 1.00 94.56 124 SER A N 1
ATOM 955 C CA . SER A 1 124 ? -3.633 -0.401 15.595 1.00 94.56 124 SER A CA 1
ATOM 956 C C . SER A 1 124 ? -4.080 -1.752 15.031 1.00 94.56 124 SER A C 1
ATOM 958 O O . SER A 1 124 ? -5.093 -2.288 15.468 1.00 94.56 124 SER A O 1
ATOM 960 N N . LEU A 1 125 ? -3.314 -2.337 14.107 1.00 95.31 125 LEU A N 1
ATOM 961 C CA . LEU A 1 125 ? -3.629 -3.638 13.497 1.00 95.31 125 LEU A CA 1
ATOM 962 C C . LEU A 1 125 ? -3.339 -4.842 14.385 1.00 95.31 125 LEU A C 1
ATOM 964 O O . LEU A 1 125 ? -3.769 -5.944 14.061 1.00 95.31 125 LEU A O 1
ATOM 968 N N . ARG A 1 126 ? -2.640 -4.640 15.500 1.00 94.88 126 ARG A N 1
ATOM 969 C CA . ARG A 1 126 ? -2.342 -5.676 16.498 1.00 94.88 126 ARG A CA 1
ATOM 970 C C . ARG A 1 126 ? -3.206 -5.572 17.753 1.00 94.88 126 ARG A C 1
ATOM 972 O O . ARG A 1 126 ? -2.924 -6.223 18.754 1.00 94.88 126 ARG A O 1
ATOM 979 N N . GLN A 1 127 ? -4.242 -4.733 17.734 1.00 95.44 127 GLN A N 1
ATOM 980 C CA . GLN A 1 127 ? -5.184 -4.659 18.847 1.00 95.44 127 GLN A CA 1
ATOM 981 C C . GLN A 1 127 ? -5.956 -5.974 18.973 1.00 95.44 127 GLN A C 1
ATOM 983 O O . GLN A 1 127 ? -6.417 -6.520 17.974 1.00 95.44 127 GLN A O 1
ATOM 988 N N . LEU A 1 128 ? -6.113 -6.464 20.204 1.00 93.38 128 LEU A N 1
ATOM 989 C CA . LEU A 1 128 ? -6.909 -7.665 20.479 1.00 93.38 128 LEU A CA 1
ATOM 990 C C . LEU A 1 128 ? -8.404 -7.418 20.239 1.00 93.38 128 LEU A C 1
ATOM 992 O O . LEU A 1 128 ? -9.107 -8.306 19.770 1.00 93.38 128 LEU A O 1
ATOM 996 N N . ASP A 1 129 ? -8.881 -6.208 20.553 1.00 95.25 129 ASP A N 1
ATOM 997 C CA . ASP A 1 129 ? -10.247 -5.789 20.248 1.00 95.25 129 ASP A CA 1
ATOM 998 C C . ASP A 1 129 ? -10.293 -5.074 18.882 1.00 95.25 129 ASP A C 1
ATOM 1000 O O . ASP A 1 129 ? -9.792 -3.945 18.762 1.00 95.25 129 ASP A O 1
ATOM 1004 N N . PRO A 1 130 ? -10.936 -5.665 17.855 1.00 94.25 130 PRO A N 1
ATOM 1005 C CA . PRO A 1 130 ? -11.053 -5.051 16.537 1.00 94.25 130 PRO A CA 1
ATOM 1006 C C . PRO A 1 130 ? -11.841 -3.740 16.552 1.00 94.25 130 PRO A C 1
ATOM 1008 O O . PRO A 1 130 ? -11.645 -2.906 15.671 1.00 94.25 130 PRO A O 1
ATOM 1011 N N . LYS A 1 131 ? -12.679 -3.473 17.562 1.00 95.31 131 LYS A N 1
ATOM 1012 C CA . LYS A 1 131 ? -13.337 -2.163 17.698 1.00 95.31 131 LYS A CA 1
ATOM 1013 C C . LYS A 1 131 ? -12.327 -1.044 17.926 1.00 95.31 131 LYS A C 1
ATOM 1015 O O . LYS A 1 131 ? -12.542 0.076 17.460 1.00 95.31 131 LYS A O 1
ATOM 1020 N N . ILE A 1 132 ? -11.214 -1.347 18.599 1.00 94.06 132 ILE A N 1
ATOM 1021 C CA . ILE A 1 132 ? -10.122 -0.391 18.753 1.00 94.06 132 ILE A CA 1
ATOM 1022 C C . ILE A 1 132 ? -9.465 -0.164 17.400 1.00 94.06 132 ILE A C 1
ATOM 1024 O O . ILE A 1 132 ? -9.247 0.988 17.072 1.00 94.06 132 ILE A O 1
ATOM 1028 N N . ALA A 1 133 ? -9.196 -1.200 16.599 1.00 93.62 133 ALA A N 1
ATOM 1029 C CA . ALA A 1 133 ? -8.635 -1.031 15.254 1.00 93.62 133 ALA A CA 1
ATOM 1030 C C . ALA A 1 133 ? -9.566 -0.201 14.344 1.00 93.62 133 ALA A C 1
ATOM 1032 O O . ALA A 1 133 ? -9.118 0.732 13.674 1.00 93.62 133 ALA A O 1
ATOM 1033 N N . ALA A 1 134 ? -10.876 -0.460 14.408 1.00 94.75 134 ALA A N 1
ATOM 1034 C CA . ALA A 1 134 ? -11.899 0.247 13.640 1.00 94.75 134 ALA A CA 1
ATOM 1035 C C . ALA A 1 134 ? -11.915 1.762 13.909 1.00 94.75 134 ALA A C 1
ATOM 1037 O O . ALA A 1 134 ? -12.117 2.561 12.990 1.00 94.75 134 ALA A O 1
ATOM 1038 N N . SER A 1 135 ? -11.675 2.185 15.156 1.00 94.44 135 SER A N 1
ATOM 1039 C CA . SER A 1 135 ? -11.672 3.609 15.520 1.00 94.44 135 SER A CA 1
ATOM 1040 C C . SER A 1 135 ? -10.454 4.373 14.990 1.00 94.44 135 SER A C 1
ATOM 1042 O O . SER A 1 135 ? -10.483 5.602 14.931 1.00 94.44 135 SER A O 1
ATOM 1044 N N . ARG A 1 136 ? -9.408 3.664 14.544 1.00 94.50 136 ARG A N 1
ATOM 1045 C CA . ARG A 1 136 ? -8.123 4.237 14.096 1.00 94.50 136 ARG A CA 1
ATOM 1046 C C . ARG A 1 136 ? -8.143 4.724 12.655 1.00 94.50 136 ARG A C 1
ATOM 1048 O O . ARG A 1 136 ? -7.169 5.327 12.219 1.00 94.50 136 ARG A O 1
ATOM 1055 N N . ARG A 1 137 ? -9.249 4.486 11.936 1.00 95.25 137 ARG A N 1
ATOM 1056 C CA . ARG A 1 137 ? -9.476 4.958 10.558 1.00 95.25 137 ARG A CA 1
ATOM 1057 C C . ARG A 1 137 ? -8.302 4.630 9.630 1.00 95.25 137 ARG A C 1
ATOM 1059 O O . ARG A 1 137 ? -7.852 5.478 8.864 1.00 95.25 137 ARG A O 1
ATOM 1066 N N . LEU A 1 138 ? -7.803 3.402 9.742 1.00 97.94 138 LEU A N 1
ATOM 1067 C CA . LEU A 1 138 ? -6.778 2.891 8.845 1.00 97.94 138 LEU A CA 1
ATOM 1068 C C . LEU A 1 138 ? -7.309 2.827 7.413 1.00 97.94 138 LEU A C 1
ATOM 1070 O O . LEU A 1 138 ? -8.515 2.699 7.179 1.00 97.94 138 LEU A O 1
ATOM 1074 N N . ASP A 1 139 ? -6.381 2.889 6.475 1.00 98.12 139 ASP A N 1
ATOM 1075 C CA . ASP A 1 139 ? -6.621 2.808 5.043 1.00 98.12 139 ASP A CA 1
ATOM 1076 C C . ASP A 1 139 ? -5.659 1.775 4.433 1.00 98.12 139 ASP A C 1
ATOM 1078 O O . ASP A 1 139 ? -4.739 1.295 5.104 1.00 98.12 139 ASP A O 1
ATOM 1082 N N . LEU A 1 140 ? -5.899 1.385 3.185 1.00 98.25 140 LEU A N 1
ATOM 1083 C CA . LEU A 1 140 ? -5.170 0.317 2.508 1.00 98.25 140 LEU A CA 1
ATOM 1084 C C . LEU A 1 140 ? -4.897 0.716 1.061 1.00 98.25 140 LEU A C 1
ATOM 1086 O O . LEU A 1 140 ? -5.816 1.096 0.342 1.00 98.25 140 LEU A O 1
ATOM 1090 N N . PHE A 1 141 ? -3.649 0.568 0.627 1.00 98.62 141 PHE A N 1
ATOM 1091 C CA . PHE A 1 141 ? -3.310 0.505 -0.793 1.00 98.62 141 PHE A CA 1
ATOM 1092 C C . PHE A 1 141 ? -2.797 -0.888 -1.123 1.00 98.62 141 PHE A C 1
ATOM 1094 O O . PHE A 1 141 ? -1.914 -1.386 -0.428 1.00 98.62 141 PHE A O 1
ATOM 1101 N N . VAL A 1 142 ? -3.315 -1.506 -2.181 1.00 98.12 142 VAL A N 1
ATOM 1102 C CA . VAL A 1 142 ? -2.761 -2.758 -2.710 1.00 98.12 142 VAL A CA 1
ATOM 1103 C C . VAL A 1 142 ? -1.804 -2.472 -3.859 1.00 98.12 142 VAL A C 1
ATOM 1105 O O . VAL A 1 142 ? -2.024 -1.542 -4.631 1.00 98.12 142 VAL A O 1
ATOM 1108 N N . TYR A 1 143 ? -0.740 -3.267 -3.945 1.00 96.75 143 TYR A N 1
ATOM 1109 C CA . TYR A 1 143 ? 0.334 -3.083 -4.927 1.00 96.75 143 TYR A CA 1
ATOM 1110 C C . TYR A 1 143 ? 0.918 -4.409 -5.422 1.00 96.75 143 TYR A C 1
ATOM 1112 O O . TYR A 1 143 ? 1.918 -4.432 -6.126 1.00 96.75 143 TYR A O 1
ATOM 1120 N N . THR A 1 144 ? 0.381 -5.567 -5.039 1.00 95.38 144 THR A N 1
ATOM 1121 C CA . THR A 1 144 ? 0.838 -6.848 -5.597 1.00 95.38 144 THR A CA 1
ATOM 1122 C C . THR A 1 144 ? -0.305 -7.833 -5.642 1.00 95.38 144 THR A C 1
ATOM 1124 O O . THR A 1 144 ? -0.972 -8.060 -4.639 1.00 95.38 144 THR A O 1
ATOM 1127 N N . LEU A 1 145 ? -0.471 -8.470 -6.792 1.00 94.81 145 LEU A N 1
ATOM 1128 C CA . LEU A 1 145 ? -1.250 -9.688 -6.937 1.00 94.81 145 LEU A CA 1
ATOM 1129 C C . LEU A 1 145 ? -0.272 -10.865 -6.951 1.00 94.81 145 LEU A C 1
ATOM 1131 O O . LEU A 1 145 ? 0.653 -10.894 -7.767 1.00 94.81 145 LEU A O 1
ATOM 1135 N N . GLU A 1 146 ? -0.424 -11.809 -6.027 1.00 90.94 146 GLU A N 1
ATOM 1136 C CA . GLU A 1 146 ? 0.321 -13.064 -6.122 1.00 90.94 146 GLU A CA 1
ATOM 1137 C C . GLU A 1 146 ? -0.197 -13.864 -7.318 1.00 90.94 146 GLU A C 1
ATOM 1139 O O . GLU A 1 146 ? -1.373 -13.780 -7.659 1.00 90.94 146 GLU A O 1
ATOM 1144 N N . GLU A 1 147 ? 0.697 -14.594 -7.989 1.00 82.75 147 GLU A N 1
ATOM 1145 C CA . GLU A 1 147 ? 0.340 -15.417 -9.157 1.00 82.75 147 GLU A CA 1
ATOM 1146 C C . GLU A 1 147 ? -0.338 -14.606 -10.287 1.00 82.75 147 GLU A C 1
ATOM 1148 O O . GLU A 1 147 ? -1.049 -15.136 -11.134 1.00 82.75 147 GLU A O 1
ATOM 1153 N N . ALA A 1 148 ? -0.016 -13.305 -10.377 1.00 76.88 148 ALA A N 1
ATOM 1154 C CA . ALA A 1 148 ? -0.622 -12.341 -11.303 1.00 76.88 148 ALA A CA 1
ATOM 1155 C C . ALA A 1 148 ? -0.640 -12.750 -12.783 1.00 76.88 148 ALA A C 1
ATOM 1157 O O . ALA A 1 148 ? -1.423 -12.195 -13.548 1.00 76.88 148 ALA A O 1
ATOM 1158 N N . ARG A 1 149 ? 0.202 -13.705 -13.201 1.00 71.06 149 ARG A N 1
ATOM 1159 C CA . ARG A 1 149 ? 0.234 -14.220 -14.579 1.00 71.06 149 ARG A CA 1
ATOM 1160 C C . ARG A 1 149 ? -1.109 -14.805 -15.024 1.00 71.06 149 ARG A C 1
ATOM 1162 O O . ARG A 1 149 ? -1.371 -14.825 -16.222 1.00 71.06 149 ARG A O 1
ATOM 1169 N N . GLU A 1 150 ? -1.951 -15.232 -14.087 1.00 73.38 150 GLU A N 1
ATOM 1170 C CA . GLU A 1 150 ? -3.299 -15.737 -14.370 1.00 73.38 150 GLU A CA 1
ATOM 1171 C C . GLU A 1 150 ? -4.318 -14.617 -14.646 1.00 73.38 150 GLU A C 1
ATOM 1173 O O . GLU A 1 150 ? -5.357 -14.850 -15.260 1.00 73.38 150 GLU A O 1
ATOM 1178 N N . HIS A 1 151 ? -4.002 -13.379 -14.252 1.00 71.44 151 HIS A N 1
ATOM 1179 C CA . HIS A 1 151 ? -4.936 -12.247 -14.254 1.00 71.44 151 HIS A CA 1
ATOM 1180 C C . HIS A 1 151 ? -4.389 -10.987 -14.951 1.00 71.44 151 HIS A C 1
ATOM 1182 O O . HIS A 1 151 ? -5.072 -9.969 -15.032 1.00 71.44 151 HIS A O 1
ATOM 1188 N N . GLY A 1 152 ? -3.171 -11.040 -15.497 1.00 70.25 152 GLY A N 1
ATOM 1189 C CA . GLY A 1 152 ? -2.555 -9.950 -16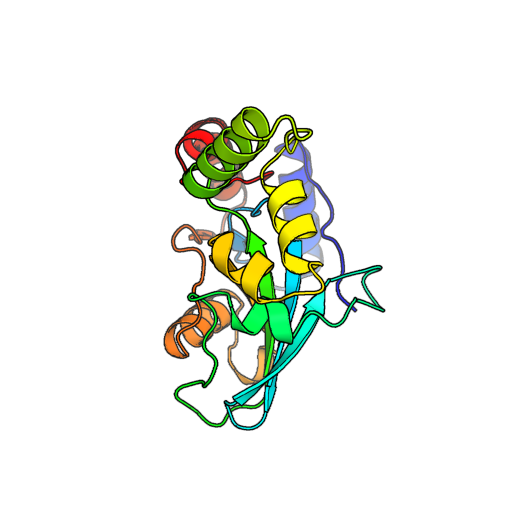.247 1.00 70.25 152 GLY A CA 1
ATOM 1190 C C . GLY A 1 152 ? -1.205 -10.341 -16.848 1.00 70.25 152 GLY A C 1
ATOM 1191 O O . GLY A 1 152 ? -0.505 -11.220 -16.350 1.00 70.25 152 GLY A O 1
ATOM 1192 N N . ARG A 1 153 ? -0.805 -9.672 -17.937 1.00 82.81 153 ARG A N 1
ATOM 1193 C CA . ARG A 1 153 ? 0.509 -9.893 -18.576 1.00 82.81 153 ARG A CA 1
ATOM 1194 C C . ARG A 1 153 ? 1.585 -8.933 -18.068 1.00 82.81 153 ARG A C 1
ATOM 1196 O O . ARG A 1 153 ? 2.758 -9.116 -18.375 1.00 82.81 153 ARG A O 1
ATOM 1203 N N . SER A 1 154 ? 1.195 -7.911 -17.307 1.00 91.75 154 SER A N 1
ATOM 1204 C CA . SER A 1 154 ? 2.101 -6.943 -16.690 1.00 91.75 154 SER A CA 1
ATOM 1205 C C . SER A 1 154 ? 1.580 -6.484 -15.333 1.00 91.75 154 SER A C 1
ATOM 1207 O O . SER A 1 154 ? 0.384 -6.573 -15.054 1.00 91.75 154 SER A O 1
ATOM 1209 N N . HIS A 1 155 ? 2.480 -5.933 -14.521 1.00 94.69 155 HIS A N 1
ATOM 1210 C CA . HIS A 1 155 ? 2.139 -5.324 -13.236 1.00 94.69 155 HIS A CA 1
ATOM 1211 C C . HIS A 1 155 ? 1.071 -4.232 -13.363 1.00 94.69 155 HIS A C 1
ATOM 1213 O O . HIS A 1 155 ? 0.114 -4.210 -12.600 1.00 94.69 155 HIS A O 1
ATOM 1219 N N . TRP A 1 156 ? 1.186 -3.383 -14.390 1.00 95.31 156 TRP A N 1
ATOM 1220 C CA . TRP A 1 156 ? 0.207 -2.333 -14.676 1.00 95.31 156 TRP A CA 1
ATOM 1221 C C . TRP A 1 156 ? -1.207 -2.903 -14.850 1.00 95.31 156 TRP A C 1
ATOM 1223 O O . TRP A 1 156 ? -2.147 -2.454 -14.206 1.00 95.31 156 TRP A O 1
ATOM 1233 N N . GLN A 1 157 ? -1.340 -3.953 -15.665 1.00 94.62 157 GLN A N 1
ATOM 1234 C CA . GLN A 1 157 ? -2.627 -4.615 -15.899 1.00 94.62 157 GLN A CA 1
ATOM 1235 C C . GLN A 1 157 ? -3.164 -5.308 -14.645 1.00 94.62 157 GLN A C 1
ATOM 1237 O O . GLN A 1 157 ? -4.371 -5.306 -14.428 1.00 94.62 157 GLN A O 1
ATOM 1242 N N . ALA A 1 158 ? -2.287 -5.881 -13.815 1.00 95.12 158 ALA A N 1
ATOM 1243 C CA . ALA A 1 158 ? -2.699 -6.461 -12.542 1.00 95.12 158 ALA A CA 1
ATOM 1244 C C . ALA A 1 158 ? -3.275 -5.390 -11.601 1.00 95.12 158 ALA A C 1
ATOM 1246 O O . ALA A 1 158 ? -4.283 -5.637 -10.948 1.00 95.12 158 ALA A O 1
ATOM 1247 N N . MET A 1 159 ? -2.680 -4.194 -11.563 1.00 96.00 159 MET A N 1
ATOM 1248 C CA . MET A 1 159 ? -3.195 -3.073 -10.773 1.00 96.00 159 MET A CA 1
ATOM 1249 C C . MET A 1 159 ? -4.549 -2.574 -11.289 1.00 96.00 159 MET A C 1
ATOM 1251 O O . MET A 1 159 ? -5.475 -2.426 -10.495 1.00 96.00 159 MET A O 1
ATOM 1255 N N . ASP A 1 160 ? -4.697 -2.399 -12.606 1.00 95.38 160 ASP A N 1
ATOM 1256 C CA . ASP A 1 160 ? -5.977 -2.020 -13.226 1.00 95.38 160 ASP A CA 1
ATOM 1257 C C . ASP A 1 160 ? -7.074 -3.067 -12.932 1.00 95.38 160 ASP A C 1
ATOM 1259 O O . ASP A 1 160 ? -8.227 -2.735 -12.647 1.00 95.38 160 ASP A O 1
ATOM 1263 N N . TRP A 1 161 ? -6.716 -4.355 -12.949 1.00 95.44 161 TRP A N 1
ATOM 1264 C CA . TRP A 1 161 ? -7.637 -5.438 -12.613 1.00 95.44 161 TRP A CA 1
ATOM 1265 C C . TRP A 1 161 ? -8.036 -5.429 -11.134 1.00 95.44 161 TRP A C 1
ATOM 1267 O O . TRP A 1 161 ? -9.224 -5.546 -10.829 1.00 95.44 161 TRP A O 1
ATOM 1277 N N . LEU A 1 162 ? -7.089 -5.227 -10.213 1.00 96.44 162 LEU A N 1
ATOM 1278 C CA . LEU A 1 162 ? -7.395 -5.091 -8.785 1.00 96.44 162 LEU A CA 1
ATOM 1279 C C . LEU A 1 162 ? -8.328 -3.901 -8.514 1.00 96.44 162 LEU A C 1
ATOM 1281 O O . LEU A 1 162 ? -9.273 -4.042 -7.737 1.00 96.44 162 LEU A O 1
ATOM 1285 N N . GLU A 1 163 ? -8.133 -2.763 -9.187 1.00 96.69 163 GLU A N 1
ATOM 1286 C CA . GLU A 1 163 ? -9.074 -1.636 -9.104 1.00 96.69 163 GLU A CA 1
ATOM 1287 C C . GLU A 1 163 ? -10.476 -2.026 -9.582 1.00 96.69 163 GLU A C 1
ATOM 1289 O O . GLU A 1 163 ? -11.464 -1.701 -8.921 1.00 96.69 163 GLU A O 1
ATOM 1294 N N . SER A 1 164 ? -10.584 -2.792 -10.675 1.00 96.12 164 SER A N 1
ATOM 1295 C CA . SER A 1 164 ? -11.878 -3.287 -11.174 1.00 96.12 164 SER A CA 1
ATOM 1296 C C . SER A 1 164 ? -12.599 -4.229 -10.196 1.00 96.12 164 SER A C 1
ATOM 1298 O O . SER A 1 164 ? -13.822 -4.362 -10.250 1.00 96.12 164 SER A O 1
ATOM 1300 N N . LEU A 1 165 ? -11.858 -4.856 -9.274 1.00 96.69 165 LEU A N 1
ATOM 1301 C CA . LEU A 1 165 ? -12.397 -5.683 -8.192 1.00 96.69 165 LEU A CA 1
ATOM 1302 C C . LEU A 1 165 ? -12.772 -4.879 -6.935 1.00 96.69 165 LEU A C 1
ATOM 1304 O O . LEU A 1 165 ? -13.256 -5.457 -5.962 1.00 96.69 165 LEU A O 1
ATOM 1308 N N . GLY A 1 166 ? -12.577 -3.558 -6.949 1.00 97.44 166 GLY A N 1
ATOM 1309 C CA . GLY A 1 166 ? -12.904 -2.668 -5.836 1.00 97.44 166 GLY A CA 1
ATOM 1310 C C . GLY A 1 166 ? -11.772 -2.476 -4.829 1.00 97.44 166 GLY A C 1
ATOM 1311 O O . GLY A 1 166 ? -12.003 -1.887 -3.772 1.00 97.44 166 GLY A O 1
ATOM 1312 N N . PHE A 1 167 ? -10.555 -2.943 -5.124 1.00 98.19 167 PHE A N 1
ATOM 1313 C CA . PHE A 1 167 ? -9.401 -2.575 -4.313 1.00 98.19 167 PHE A CA 1
ATOM 1314 C C . PHE A 1 167 ? -8.967 -1.141 -4.592 1.00 98.19 167 PHE A C 1
ATOM 1316 O O . PHE A 1 167 ? -9.041 -0.636 -5.710 1.00 98.19 167 PHE A O 1
ATOM 1323 N N . LYS A 1 168 ? -8.424 -0.504 -3.561 1.00 98.06 168 LYS A N 1
ATOM 1324 C CA . LYS A 1 168 ? -7.769 0.788 -3.691 1.00 98.06 168 LYS A CA 1
ATOM 1325 C C . LYS A 1 168 ? -6.306 0.580 -4.094 1.00 98.06 168 LYS A C 1
ATOM 1327 O O . LYS A 1 168 ? -5.512 0.075 -3.301 1.00 98.06 168 LYS A O 1
ATOM 1332 N N . VAL A 1 169 ? -5.945 0.987 -5.307 1.00 97.81 169 VAL A N 1
ATOM 1333 C CA . VAL A 1 169 ? -4.548 1.085 -5.764 1.00 97.81 169 VAL A CA 1
ATOM 1334 C C . VAL A 1 169 ? -4.115 2.549 -5.720 1.00 97.81 169 VAL A C 1
ATOM 1336 O O . VAL A 1 169 ? -4.945 3.458 -5.788 1.00 97.81 169 VAL A O 1
ATOM 1339 N N . ASN A 1 170 ? -2.819 2.811 -5.536 1.00 97.62 170 ASN A N 1
ATOM 1340 C CA . ASN A 1 170 ? -2.338 4.185 -5.508 1.00 97.62 170 ASN A CA 1
ATOM 1341 C C . ASN A 1 170 ? -2.519 4.851 -6.894 1.00 97.62 170 ASN A C 1
ATOM 1343 O O . ASN A 1 170 ? -1.986 4.344 -7.887 1.00 97.62 170 ASN A O 1
ATOM 1347 N N . PRO A 1 171 ? -3.232 5.992 -6.987 1.00 95.94 171 PRO A N 1
ATOM 1348 C CA . PRO A 1 171 ? -3.517 6.644 -8.268 1.00 95.94 171 PRO A CA 1
ATOM 1349 C C . PRO A 1 171 ? -2.299 7.364 -8.866 1.00 95.94 171 PRO A C 1
ATOM 1351 O O . PRO A 1 171 ? -2.351 7.830 -9.999 1.00 95.94 171 PRO A O 1
ATOM 1354 N N . LEU A 1 172 ? -1.204 7.485 -8.112 1.00 96.38 172 LEU A N 1
ATOM 1355 C CA . LEU A 1 172 ? 0.031 8.138 -8.542 1.00 96.38 172 LEU A CA 1
ATOM 1356 C C . LEU A 1 172 ? 1.017 7.156 -9.185 1.00 96.38 172 LEU A C 1
ATOM 1358 O O . LEU A 1 172 ? 2.144 7.545 -9.495 1.00 96.38 172 LEU A O 1
ATOM 1362 N N . ARG A 1 173 ? 0.615 5.897 -9.405 1.00 96.00 173 ARG A N 1
ATOM 1363 C CA . ARG A 1 173 ? 1.409 4.946 -10.185 1.00 96.00 173 ARG A CA 1
ATOM 1364 C C . ARG A 1 173 ? 1.599 5.460 -11.611 1.00 96.00 173 ARG A C 1
ATOM 1366 O O . ARG A 1 173 ? 0.669 5.984 -12.224 1.00 96.00 173 ARG A O 1
ATOM 1373 N N . ARG A 1 174 ? 2.800 5.304 -12.161 1.00 97.12 174 ARG A N 1
ATOM 1374 C CA . ARG A 1 174 ? 3.117 5.733 -13.532 1.00 97.12 174 ARG A CA 1
ATOM 1375 C C . ARG A 1 174 ? 3.973 4.711 -14.252 1.00 97.12 174 ARG A C 1
ATOM 1377 O O . ARG A 1 174 ? 4.738 3.985 -13.624 1.00 97.12 174 ARG A O 1
ATOM 1384 N N . ARG A 1 175 ? 3.839 4.671 -15.576 1.00 97.31 175 ARG A N 1
ATOM 1385 C CA . ARG A 1 175 ? 4.609 3.783 -16.445 1.00 97.31 175 ARG A CA 1
ATOM 1386 C C . ARG A 1 175 ? 5.718 4.561 -17.148 1.00 97.31 175 ARG A C 1
ATOM 1388 O O . ARG A 1 175 ? 5.480 5.676 -17.604 1.00 97.31 175 ARG A O 1
ATOM 1395 N N . PHE A 1 176 ? 6.900 3.965 -17.228 1.00 97.69 176 PHE A N 1
ATOM 1396 C CA . PHE A 1 176 ? 8.092 4.559 -17.826 1.00 97.69 176 PHE A CA 1
ATOM 1397 C C . PHE A 1 176 ? 8.829 3.528 -18.680 1.00 97.69 176 PHE A C 1
ATOM 1399 O O . PHE A 1 176 ? 8.796 2.336 -18.384 1.00 97.69 176 PHE A O 1
ATOM 1406 N N . GLU A 1 177 ? 9.520 3.995 -19.712 1.00 96.19 177 GLU A N 1
ATOM 1407 C CA . GLU A 1 177 ? 10.380 3.175 -20.588 1.00 96.19 177 GLU A CA 1
ATOM 1408 C C . GLU A 1 177 ? 11.854 3.611 -20.508 1.00 96.19 177 GLU A C 1
ATOM 1410 O O . GLU A 1 177 ? 12.739 2.999 -21.101 1.00 96.19 177 GLU A O 1
ATOM 1415 N N . ASP A 1 178 ? 12.125 4.669 -19.741 1.00 95.25 178 ASP A N 1
ATOM 1416 C CA . ASP A 1 178 ? 13.431 5.298 -19.615 1.00 95.25 178 ASP A CA 1
ATOM 1417 C C . ASP A 1 178 ? 13.760 5.564 -18.143 1.00 95.25 178 ASP A C 1
ATOM 1419 O O . ASP A 1 178 ? 12.947 6.108 -17.390 1.00 95.25 178 ASP A O 1
ATOM 1423 N N . ILE A 1 179 ? 14.972 5.180 -17.745 1.00 97.25 179 ILE A N 1
ATOM 1424 C CA . ILE A 1 179 ? 15.458 5.329 -16.377 1.00 97.25 179 ILE A CA 1
ATOM 1425 C C . ILE A 1 179 ? 15.696 6.796 -16.011 1.00 97.25 179 ILE A C 1
ATOM 1427 O O . ILE A 1 179 ? 15.495 7.165 -14.855 1.00 97.25 179 ILE A O 1
ATOM 1431 N N . GLU A 1 180 ? 16.053 7.658 -16.967 1.00 97.69 180 GLU A N 1
ATOM 1432 C CA . GLU A 1 180 ? 16.256 9.084 -16.683 1.00 97.69 180 GLU A CA 1
ATOM 1433 C C . GLU A 1 180 ? 14.929 9.778 -16.358 1.00 97.69 180 GLU A C 1
ATOM 1435 O O . GLU A 1 180 ? 14.848 10.549 -15.398 1.00 97.69 180 GLU A O 1
ATOM 1440 N N . ALA A 1 181 ? 13.853 9.432 -17.072 1.00 97.38 181 ALA A N 1
ATOM 1441 C CA . ALA A 1 181 ? 12.505 9.888 -16.739 1.00 97.38 181 ALA A CA 1
ATOM 1442 C C . ALA A 1 181 ? 12.054 9.440 -15.333 1.00 97.38 181 ALA A C 1
ATOM 1444 O O . ALA A 1 181 ? 11.396 10.206 -14.625 1.00 97.38 181 ALA A O 1
ATOM 1445 N N . ILE A 1 182 ? 12.434 8.231 -14.899 1.00 97.38 182 ILE A N 1
ATOM 1446 C CA . ILE A 1 182 ? 12.162 7.740 -13.536 1.00 97.38 182 ILE A CA 1
ATOM 1447 C C . ILE A 1 182 ? 12.955 8.538 -12.499 1.00 97.38 182 ILE A C 1
ATOM 1449 O O . ILE A 1 182 ? 12.397 8.940 -11.481 1.00 97.38 182 ILE A O 1
ATOM 1453 N N . ILE A 1 183 ? 14.239 8.800 -12.753 1.00 97.69 183 ILE A N 1
ATOM 1454 C CA . ILE A 1 183 ? 15.087 9.601 -11.859 1.00 97.69 183 ILE A CA 1
ATOM 1455 C C . ILE A 1 183 ? 14.490 11.000 -11.677 1.00 97.69 183 ILE A C 1
ATOM 1457 O O . ILE A 1 183 ? 14.340 11.457 -10.544 1.00 97.69 183 ILE A O 1
ATOM 1461 N N . GLN A 1 184 ? 14.074 11.650 -12.767 1.00 96.31 184 GLN A N 1
ATOM 1462 C CA . GLN A 1 184 ? 13.415 12.954 -12.687 1.00 96.31 184 GLN A CA 1
ATOM 1463 C C . GLN A 1 184 ? 12.094 12.877 -11.910 1.00 96.31 184 GLN A C 1
ATOM 1465 O O . GLN A 1 184 ? 11.799 13.749 -11.096 1.00 96.31 184 GLN A O 1
ATOM 1470 N N . TYR A 1 185 ? 11.309 11.817 -12.121 1.00 95.31 185 TYR A N 1
ATOM 1471 C CA . TYR A 1 185 ? 10.070 11.597 -11.381 1.00 95.31 185 TYR A CA 1
ATOM 1472 C C . TYR A 1 185 ? 10.301 11.461 -9.868 1.00 95.31 185 TYR A C 1
ATOM 1474 O O . TYR A 1 185 ? 9.534 12.011 -9.080 1.00 95.31 185 TYR A O 1
ATOM 1482 N N . ILE A 1 186 ? 11.363 10.769 -9.454 1.00 94.94 186 ILE A N 1
ATOM 1483 C CA . ILE A 1 186 ? 11.731 10.621 -8.039 1.00 94.94 186 ILE A CA 1
ATOM 1484 C C . ILE A 1 186 ? 12.143 11.974 -7.440 1.00 94.94 186 ILE A C 1
ATOM 1486 O O . ILE A 1 186 ? 11.683 12.323 -6.350 1.00 94.94 186 ILE A O 1
ATOM 1490 N N . GLU A 1 187 ? 12.949 12.766 -8.153 1.00 93.38 187 GLU A N 1
ATOM 1491 C CA . GLU A 1 187 ? 13.346 14.107 -7.695 1.00 93.38 187 GLU A CA 1
ATOM 1492 C C . GLU A 1 187 ? 12.137 15.036 -7.516 1.00 93.38 187 GLU A C 1
ATOM 1494 O O . GLU A 1 187 ? 12.030 15.739 -6.508 1.00 93.38 187 GLU A O 1
ATOM 1499 N N . ASP A 1 188 ? 11.166 14.977 -8.429 1.00 92.25 188 ASP A N 1
ATOM 1500 C CA . ASP A 1 188 ? 9.906 15.714 -8.326 1.00 92.25 188 ASP A CA 1
ATOM 1501 C C . ASP A 1 188 ? 9.119 15.375 -7.047 1.00 92.25 188 ASP A C 1
ATOM 1503 O O . ASP A 1 188 ? 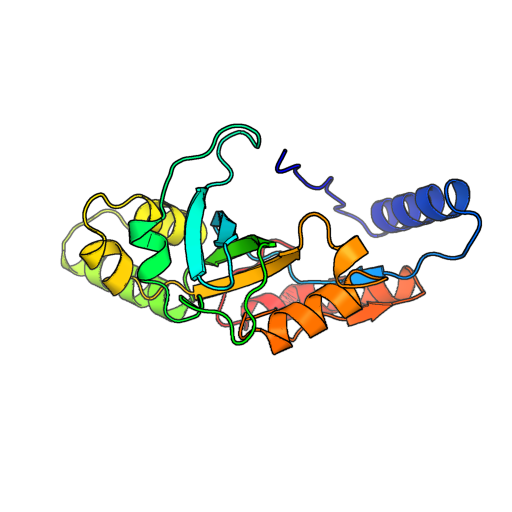8.446 16.240 -6.474 1.00 92.25 188 ASP A O 1
ATOM 1507 N N . TRP A 1 189 ? 9.194 14.125 -6.585 1.00 94.31 189 TRP A N 1
ATOM 1508 C CA . TRP A 1 189 ? 8.497 13.650 -5.388 1.00 94.31 189 TRP A CA 1
ATOM 1509 C C . TRP A 1 189 ? 9.213 13.958 -4.078 1.00 94.31 189 TRP A C 1
ATOM 1511 O O . TRP A 1 189 ? 8.585 13.873 -3.017 1.00 94.31 189 TRP A O 1
ATOM 1521 N N . ARG A 1 190 ? 10.477 14.394 -4.129 1.00 88.19 190 ARG A N 1
ATOM 1522 C CA . ARG A 1 190 ? 11.299 14.698 -2.949 1.00 88.19 190 ARG A CA 1
ATOM 1523 C C . ARG A 1 190 ? 10.582 15.592 -1.935 1.00 88.19 190 ARG A C 1
ATOM 1525 O O . ARG A 1 190 ? 10.638 15.324 -0.732 1.00 88.19 190 ARG A O 1
ATOM 1532 N N . PHE A 1 191 ? 9.888 16.620 -2.425 1.00 89.12 191 PHE A N 1
ATOM 1533 C CA . PHE A 1 191 ? 9.137 17.570 -1.598 1.00 89.12 191 PHE A CA 1
ATOM 1534 C C . PHE A 1 191 ? 7.620 17.366 -1.679 1.00 89.12 191 PHE A C 1
ATOM 1536 O O . PHE A 1 191 ? 6.966 17.372 -0.638 1.00 89.12 191 PHE A O 1
ATOM 1543 N N . LYS A 1 192 ? 7.068 17.072 -2.869 1.00 93.44 192 LYS A N 1
ATOM 1544 C CA . LYS A 1 192 ? 5.616 16.875 -3.073 1.00 93.44 192 LYS A CA 1
ATOM 1545 C C . LYS A 1 192 ? 5.027 15.797 -2.159 1.00 93.44 192 LYS A C 1
ATOM 1547 O O . LYS A 1 192 ? 3.876 15.889 -1.746 1.00 93.44 192 LYS A O 1
ATOM 1552 N N . ARG A 1 193 ? 5.819 14.787 -1.778 1.00 93.12 193 ARG A N 1
ATOM 1553 C CA . ARG A 1 193 ? 5.364 13.706 -0.891 1.00 93.12 193 ARG A CA 1
ATOM 1554 C C . ARG A 1 193 ? 4.931 14.174 0.505 1.00 93.12 193 ARG A C 1
ATOM 1556 O O . ARG A 1 193 ? 4.202 13.463 1.193 1.00 93.12 193 ARG A O 1
ATOM 1563 N N . GLN A 1 194 ? 5.385 15.350 0.945 1.00 91.69 194 GLN A N 1
ATOM 1564 C CA . GLN A 1 194 ? 5.013 15.921 2.244 1.00 91.69 194 GLN A CA 1
ATOM 1565 C C . GLN A 1 194 ? 3.564 16.423 2.261 1.00 91.69 194 GLN A C 1
ATOM 1567 O O . GLN A 1 194 ? 2.941 16.431 3.318 1.00 91.69 194 GLN A O 1
ATOM 1572 N N . GLU A 1 195 ? 3.021 16.768 1.094 1.00 94.12 195 GLU A N 1
ATOM 1573 C CA . GLU A 1 195 ? 1.652 17.265 0.919 1.00 94.12 195 GLU A CA 1
ATOM 1574 C C . GLU A 1 195 ? 0.623 16.129 0.820 1.00 94.12 195 GLU A C 1
ATOM 1576 O O . GLU A 1 195 ? -0.585 16.357 0.878 1.00 94.12 195 GLU A O 1
ATOM 1581 N N . LEU A 1 196 ? 1.084 14.883 0.674 1.00 96.44 196 LEU A N 1
ATOM 1582 C CA . LEU A 1 196 ? 0.201 13.730 0.566 1.00 96.44 196 LEU A CA 1
ATOM 1583 C C . LEU A 1 196 ? -0.528 13.466 1.887 1.00 96.44 196 LEU A C 1
ATOM 1585 O O . LEU A 1 196 ? 0.080 13.553 2.957 1.00 96.44 196 LEU A O 1
ATOM 1589 N N . PRO A 1 197 ? -1.794 13.010 1.841 1.00 97.00 197 PRO A N 1
ATOM 1590 C CA . PRO A 1 197 ? -2.572 12.691 3.038 1.00 97.00 197 PRO A CA 1
ATOM 1591 C C . PRO A 1 197 ? -2.096 11.413 3.754 1.00 97.00 197 PRO A C 1
ATOM 1593 O O . PRO A 1 197 ? -2.720 10.973 4.719 1.00 97.00 197 PRO A O 1
ATOM 1596 N N . TYR A 1 198 ? -1.000 10.807 3.301 1.00 96.88 198 TYR A N 1
ATOM 1597 C CA . TYR A 1 198 ? -0.371 9.614 3.855 1.00 96.88 198 TYR A CA 1
ATOM 1598 C C . TYR A 1 198 ? 1.154 9.753 3.834 1.00 96.88 198 TYR A C 1
ATOM 1600 O O . TYR A 1 198 ? 1.712 10.584 3.115 1.00 96.88 198 TYR A O 1
ATOM 1608 N N . ALA A 1 199 ? 1.830 8.958 4.660 1.00 95.44 199 ALA A N 1
ATOM 1609 C CA . ALA A 1 199 ? 3.285 8.922 4.707 1.00 95.44 199 ALA A CA 1
ATOM 1610 C C . ALA A 1 199 ? 3.854 7.999 3.612 1.00 95.44 199 ALA A C 1
ATOM 1612 O O . ALA A 1 199 ? 3.263 6.974 3.272 1.00 95.44 199 ALA A O 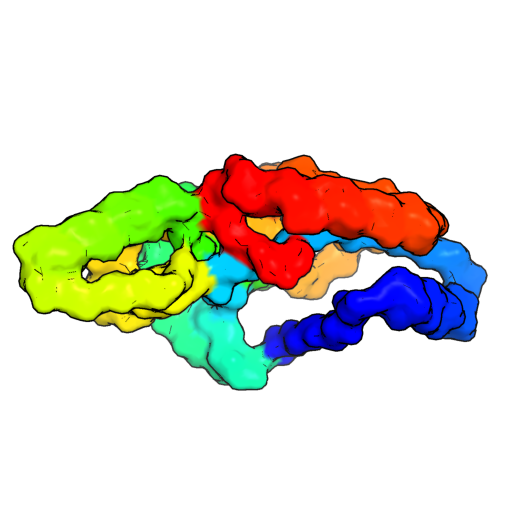1
ATOM 1613 N N . THR A 1 200 ? 5.008 8.378 3.070 1.00 94.69 200 THR A N 1
ATOM 1614 C CA . THR A 1 200 ? 5.814 7.606 2.110 1.00 94.69 200 THR A CA 1
ATOM 1615 C C . THR A 1 200 ? 7.275 7.753 2.507 1.00 94.69 200 THR A C 1
ATOM 1617 O O . THR A 1 200 ? 7.702 8.836 2.928 1.00 94.69 200 THR A O 1
ATOM 1620 N N . ASP A 1 201 ? 8.033 6.669 2.382 1.00 92.06 201 ASP A N 1
ATOM 1621 C CA . ASP A 1 201 ? 9.468 6.629 2.654 1.00 92.06 201 ASP A CA 1
ATOM 1622 C C . ASP A 1 201 ? 10.323 6.500 1.382 1.00 92.06 201 ASP A C 1
ATOM 1624 O O . ASP A 1 201 ? 11.544 6.626 1.466 1.00 92.06 201 ASP A O 1
ATOM 1628 N N . GLY A 1 202 ? 9.689 6.390 0.212 1.00 91.38 202 GLY A N 1
ATOM 1629 C CA . GLY A 1 202 ? 10.311 6.365 -1.115 1.00 91.38 202 GLY A CA 1
ATOM 1630 C C . GLY A 1 202 ? 9.296 6.439 -2.244 1.00 91.38 202 GLY A C 1
ATOM 1631 O O . GLY A 1 202 ? 8.074 6.452 -1.951 1.00 91.38 202 GLY A O 1
#

Secondary structure (DSSP, 8-state):
--PPPPP--SHHHHHHHHHHHHHH-SS---EEE---B-SEEEEEEEETTEEEEEEE-TTSS---B-HHHHTT-TTS-SB-SS---EEEEEEEE--HHHHHHHHHHHHHTTPPPPSSHHHHHHHHHT-SSHHHHHHT--EEEEEEETTGGGT-SSHHHHHHHHHHTT--B-TT-EEES-HHHHHHHHHHHHHHGGGSSS-B--

Foldseek 3Di:
DQDDDDDDDDLVVLVVVLVVVVVVDPDQDKDKDDFAFQAWKKKWWAAQQATDWMFTCVVVPDTHTLSLLVVLAPLDDRGFPGGDTWMWMWGWWQFPVLLVVVQVVCVVVVHDHDPDGHSLRVVLSPDPDSVSVNSSNIHIAIQDIPVCVVPDPDSVSSNVVCVNRRHHHDPPIDMDRDSVVVVVVVVVCPPVQVVDRGHGPD